Protein AF-0000000077522228 (afdb_homodimer)

Foldseek 3Di:
DDDDDDDDDPVPPVPPCCVPPVQWPDFDDDLWKTKTKGAAQVADPVQWDWDDDPQKIWIKGWDDWDADPVGTDIDIDIDIDGHDPQWDPVAWDWDQDPNRMIMIMTTGHD/DDDDDDDDDPVPPVPPCCVPPVQWPDFDDDLWKTKTKGAQQVADPVQWDWDDDPQKIWIKGWDDWDADPVGTDIDIDIDIDGHDPQWDPVAWDWDQDPNRMIMIMTTGHD

Nearest PDB structures (foldseek):
  2y22-assembly1_A  TM=9.353E-01  e=3.322E-10  Homo sapiens
  3l1f-assembly1_A-2  TM=9.301E-01  e=1.610E-09  Bos taurus
  3l1e-assembly1_A-2  TM=9.275E-01  e=2.628E-09  Bos taurus
  2wj7-assembly3_C  TM=9.213E-01  e=2.775E-09  Homo sapiens
  7pe3-assembly1_A  TM=8.992E-01  e=4.062E-09  Caenorhabditis elegans

InterPro domains:
  IPR001436 Alpha crystallin/Small heat shock protein, animal type [PR00299] (28-48)
  IPR001436 Alpha crystallin/Small heat shock protein, animal type [PR00299] (50-63)
  IPR001436 Alpha crystallin/Small heat shock protein, animal type [PR00299] (65-84)
  IPR001436 Alpha crystallin/Small heat shock protein, animal type [PR00299] (87-108)
  IPR001436 Alpha crystallin/Small heat shock protein, animal type [PTHR45640] (9-109)
  IPR002068 Alpha crystallin/Hsp20 domain [PF00011] (27-109)
  IPR002068 Alpha crystallin/Hsp20 domain [PS01031] (15-110)
  IPR008978 HSP20-like chaperone [G3DSA:2.60.40.790] (18-110)
  IPR008978 HSP20-like chaperone [SSF49764] (14-108)

Secondary structure (DSSP, 8-state):
-EEEPEEE-SSS----THHHHSSEEEEEE-SSEEEEEEE-TT--GGGEEEEEETTEEEEEEEEEEEEETTEEEEEEEEEEEEPPTTB-GGG-EEEE-TTSEEEEEEEBP-/-EEEPEEE-SSS----TTTT-SSEEEEEE-SSEEEEEEE-TT--GGGEEEEEETTEEEEEEEEEEEEETTEEEEEEEEEEEEPPTTB-GGG-EEEE-TTSEEEEEEEBP-

pLDDT: mean 83.9, std 15.44, range [42.09, 97.0]

Sequence (220 aa):
MSSIEVTHDSASTWDWPLQHNDGVVKVHNTKDKFEVGLDVQFFTPKDIEVKVSGQDLLIHCRHESRSDSHGTIAREINRAYKLPEDVDVTSVKSHLGTRGVLTITANKKAMSSIEVTHDSASTWDWPLQHNDGVVKVHNTKDKFEVGLDVQFFTPKDIEVKVSGQDLLIHCRHESRSDSHGTIAREINRAYKLPEDVDVTSVKSHLGTRGVLTITANKKA

Solvent-accessible surface area (backbone atoms only — not comparable to full-atom values): 11788 Å² total; per-residue (Å²): 116,51,76,45,67,66,43,58,69,74,89,50,66,74,64,56,47,47,75,75,58,63,34,51,73,44,82,44,80,56,90,61,36,37,35,38,30,36,62,40,52,85,54,54,67,90,24,47,44,37,36,35,49,86,52,32,38,38,37,41,36,47,48,68,76,39,79,58,101,50,33,36,39,27,45,36,40,40,37,37,34,62,51,60,87,55,47,31,74,89,53,54,42,36,36,38,45,95,81,20,36,36,36,37,37,28,36,39,55,130,117,50,76,45,68,68,43,58,70,73,86,51,66,75,64,56,48,48,76,73,59,66,34,50,74,43,82,44,80,56,90,62,36,37,35,38,29,35,62,39,48,84,55,56,65,90,24,48,45,38,36,36,49,90,52,34,38,40,37,41,36,46,47,70,76,39,77,59,101,50,34,36,39,27,44,36,38,40,38,36,34,63,51,60,88,55,45,31,74,89,52,52,43,38,37,39,46,95,81,20,35,35,36,37,37,27,35,40,55,131

Organism: NCBI:txid2777116

Radius of gyration: 19.63 Å; Cα contacts (8 Å, |Δi|>4): 508; chains: 2; bounding box: 43×66×41 Å

Structure (mmCIF, N/CA/C/O backbone):
data_AF-0000000077522228-model_v1
#
loop_
_entity.id
_entity.type
_entity.pdbx_description
1 polymer 'SHSP domain-containing protein'
#
loop_
_atom_site.group_PDB
_atom_site.id
_atom_site.type_symbol
_atom_site.label_atom_id
_atom_site.label_alt_id
_atom_site.label_comp_id
_atom_site.label_asym_id
_atom_site.label_entity_id
_atom_site.label_seq_id
_atom_site.pdbx_PDB_ins_code
_atom_site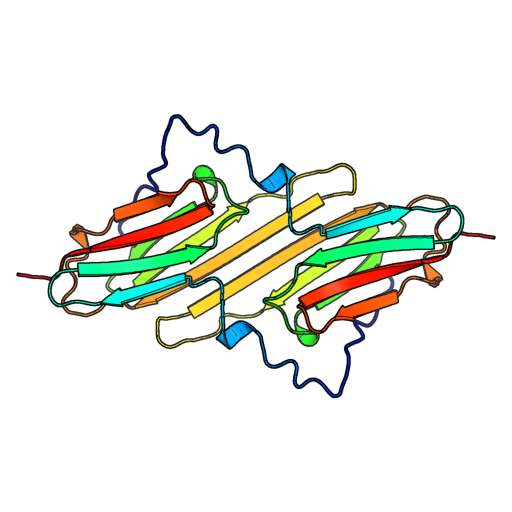.Cartn_x
_atom_site.Cartn_y
_atom_site.Cartn_z
_atom_site.occupancy
_atom_site.B_iso_or_equiv
_atom_site.auth_seq_id
_atom_site.auth_comp_id
_atom_site.auth_asym_id
_atom_site.auth_atom_id
_atom_site.pdbx_PDB_model_num
ATOM 1 N N . MET A 1 1 ? 8.078 -25.703 2.6 1 68.5 1 MET A N 1
ATOM 2 C CA . MET A 1 1 ? 7.895 -24.281 2.334 1 68.5 1 MET A CA 1
ATOM 3 C C . MET A 1 1 ? 9.047 -23.734 1.495 1 68.5 1 MET A C 1
ATOM 5 O O . MET A 1 1 ? 10.211 -23.812 1.894 1 68.5 1 MET A O 1
ATOM 9 N N . SER A 1 2 ? 8.789 -23.703 0.098 1 80.12 2 SER A N 1
ATOM 10 C CA . SER A 1 2 ? 9.906 -23.312 -0.764 1 80.12 2 SER A CA 1
ATOM 11 C C . SER A 1 2 ? 9.891 -21.812 -1.051 1 80.12 2 SER A C 1
ATOM 13 O O . SER A 1 2 ? 8.836 -21.234 -1.331 1 80.12 2 SER A O 1
ATOM 15 N N . SER A 1 3 ? 10.969 -21.094 -0.707 1 81.44 3 SER A 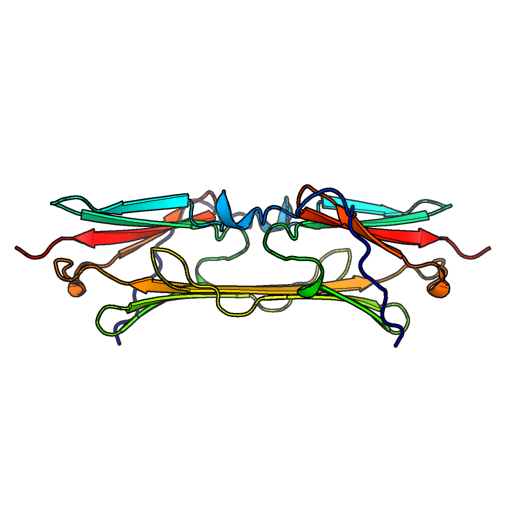N 1
ATOM 16 C CA . SER A 1 3 ? 11.148 -19.688 -1.049 1 81.44 3 SER A CA 1
ATOM 17 C C . SER A 1 3 ? 11.461 -19.516 -2.531 1 81.44 3 SER A C 1
ATOM 19 O O . SER A 1 3 ? 12.227 -20.297 -3.105 1 81.44 3 SER A O 1
ATOM 21 N N . ILE A 1 4 ? 10.703 -18.625 -3.156 1 82.44 4 ILE A N 1
ATOM 22 C CA . ILE A 1 4 ? 10.922 -18.344 -4.57 1 82.44 4 ILE A CA 1
ATOM 23 C C . ILE A 1 4 ? 11.695 -17.047 -4.727 1 82.44 4 ILE A C 1
ATOM 25 O O . ILE A 1 4 ? 11.289 -16 -4.191 1 82.44 4 ILE A O 1
ATOM 29 N N . GLU A 1 5 ? 12.773 -17.141 -5.453 1 78.81 5 GLU A N 1
ATOM 30 C CA . GLU A 1 5 ? 13.562 -15.938 -5.715 1 78.81 5 GLU A CA 1
ATOM 31 C C . GLU A 1 5 ? 12.773 -14.93 -6.551 1 78.81 5 GLU A C 1
ATOM 33 O O . GLU A 1 5 ? 12.078 -15.312 -7.496 1 78.81 5 GLU A O 1
ATOM 38 N N . VAL A 1 6 ? 12.844 -13.633 -6.105 1 79.31 6 VAL A N 1
ATOM 39 C CA . VAL A 1 6 ? 12.242 -12.562 -6.891 1 79.31 6 VAL A CA 1
ATOM 40 C C . VAL A 1 6 ? 13.266 -12.031 -7.895 1 79.31 6 VAL A C 1
ATOM 42 O O . VAL A 1 6 ? 14.227 -11.352 -7.52 1 79.31 6 VAL A O 1
ATOM 45 N N . THR A 1 7 ? 13.047 -12.383 -9.258 1 83.94 7 THR A N 1
ATOM 46 C CA . THR A 1 7 ? 13.938 -11.859 -10.289 1 83.94 7 THR A CA 1
ATOM 47 C C . THR A 1 7 ? 13.5 -10.461 -10.719 1 83.94 7 THR A C 1
ATOM 49 O O . THR A 1 7 ? 12.352 -10.07 -10.508 1 83.94 7 THR A O 1
ATOM 52 N N . HIS A 1 8 ? 14.461 -9.633 -11.109 1 81.81 8 HIS A N 1
ATOM 53 C CA . HIS A 1 8 ? 14.156 -8.281 -11.555 1 81.81 8 HIS A CA 1
ATOM 54 C C . HIS A 1 8 ? 15.094 -7.84 -12.672 1 81.81 8 HIS A C 1
ATOM 56 O O . HIS A 1 8 ? 16.172 -8.43 -12.852 1 81.81 8 HIS A O 1
ATOM 62 N N . ASP A 1 9 ? 14.664 -7.09 -13.641 1 70.19 9 ASP A N 1
ATOM 63 C CA . ASP A 1 9 ? 15.484 -6.602 -14.742 1 70.19 9 ASP A CA 1
ATOM 64 C C . ASP A 1 9 ? 16.641 -5.75 -14.227 1 70.19 9 ASP A C 1
ATOM 66 O O . ASP A 1 9 ? 16.469 -4.949 -13.305 1 70.19 9 ASP A O 1
ATOM 70 N N . SER A 1 10 ? 17.906 -6.293 -14.305 1 60.88 10 SER A N 1
ATOM 71 C CA . SER A 1 10 ? 19.141 -5.648 -13.859 1 60.88 10 SER A CA 1
ATOM 72 C C . SER A 1 10 ? 19.141 -4.16 -14.195 1 60.88 10 SER A C 1
ATOM 74 O O . SER A 1 10 ? 19.734 -3.357 -13.484 1 60.88 10 SER A O 1
ATOM 76 N N . ALA A 1 11 ? 19.234 -3.98 -15.602 1 47.81 11 ALA A N 1
ATOM 77 C CA . ALA A 1 11 ? 19.594 -2.639 -16.047 1 47.81 11 ALA A CA 1
ATOM 78 C C . ALA A 1 11 ? 18.828 -1.573 -15.281 1 47.81 11 ALA A C 1
ATOM 80 O O . ALA A 1 11 ? 19.094 -0.378 -15.414 1 47.81 11 ALA A O 1
ATOM 81 N N . SER A 1 12 ? 17.609 -1.943 -14.883 1 47.09 12 SER A N 1
ATOM 82 C CA . SER A 1 12 ? 16.766 -0.817 -14.508 1 47.09 12 SER A CA 1
ATOM 83 C C . SER A 1 12 ? 17 -0.403 -13.055 1 47.09 12 SER A C 1
ATOM 85 O O . SER A 1 12 ? 16.859 -1.213 -12.141 1 47.09 12 SER A O 1
ATOM 87 N N . THR A 1 13 ? 18.031 0.183 -12.922 1 45.69 13 THR A N 1
ATOM 88 C CA . THR A 1 13 ? 18.094 0.963 -11.688 1 45.69 13 THR A CA 1
ATOM 89 C C . THR A 1 13 ? 16.703 1.172 -11.109 1 45.69 13 THR A C 1
ATOM 91 O O . THR A 1 13 ? 15.867 1.845 -11.719 1 45.69 13 THR A O 1
ATOM 94 N N . TRP A 1 14 ? 16.188 0.023 -10.625 1 47.53 14 TRP A N 1
ATOM 95 C CA . TRP A 1 14 ? 14.867 0.165 -10.008 1 47.53 14 TRP A CA 1
ATOM 96 C C . TRP A 1 14 ? 14.711 1.542 -9.375 1 47.53 14 TRP A C 1
ATOM 98 O O . TRP A 1 14 ? 15.297 1.818 -8.328 1 47.53 14 TRP A O 1
ATOM 108 N N . ASP A 1 15 ? 14.992 2.531 -10.242 1 44.31 15 ASP A N 1
ATOM 109 C CA . ASP A 1 15 ? 14.672 3.873 -9.766 1 44.31 15 ASP A CA 1
ATOM 110 C C . ASP A 1 15 ? 13.391 3.869 -8.938 1 44.31 15 ASP A C 1
ATOM 112 O O . ASP A 1 15 ? 12.352 3.395 -9.398 1 44.31 15 ASP A O 1
ATOM 116 N N . TRP A 1 16 ? 13.531 3.549 -7.734 1 45 16 TRP A N 1
ATOM 117 C CA . TRP A 1 16 ? 12.5 3.576 -6.703 1 45 16 TRP A CA 1
ATOM 118 C C . TRP A 1 16 ? 11.352 4.492 -7.105 1 45 16 TRP A C 1
ATOM 120 O O . TRP A 1 16 ? 11.547 5.695 -7.297 1 45 16 TRP A O 1
ATOM 130 N N . PRO A 1 17 ? 10.531 3.975 -7.918 1 43.12 17 PRO A N 1
ATOM 131 C CA . PRO A 1 17 ? 9.328 4.801 -8.055 1 43.12 17 PRO A CA 1
ATOM 132 C C . PRO A 1 17 ? 8.992 5.574 -6.777 1 43.12 17 PRO A C 1
ATOM 134 O O . PRO A 1 17 ? 7.965 6.25 -6.715 1 43.12 17 PRO A O 1
ATOM 137 N N . LEU A 1 18 ? 9.609 5.117 -5.719 1 44.22 18 LEU A N 1
ATOM 138 C CA . LEU A 1 18 ? 9.289 5.906 -4.531 1 44.22 18 LEU A CA 1
ATOM 139 C C . LEU A 1 18 ? 9.336 7.398 -4.844 1 44.22 18 LEU A C 1
ATOM 141 O O . LEU A 1 18 ? 8.695 8.195 -4.152 1 44.22 18 LEU A O 1
ATOM 145 N N . GLN A 1 19 ? 10.422 7.723 -5.613 1 42.19 19 GLN A N 1
ATOM 146 C CA . GLN A 1 19 ? 10.547 9.164 -5.805 1 42.19 19 GLN A CA 1
ATOM 147 C C . GLN A 1 19 ? 9.266 9.758 -6.379 1 42.19 19 GLN A C 1
ATOM 149 O O . GLN A 1 19 ? 8.906 10.898 -6.074 1 42.19 19 GLN A O 1
ATOM 154 N N . HIS A 1 20 ? 8.688 9.109 -7.344 1 46.28 20 HIS A N 1
ATOM 155 C CA . HIS A 1 20 ? 7.668 9.906 -8.008 1 46.28 20 HIS A CA 1
ATOM 156 C C . HIS A 1 20 ? 6.375 9.938 -7.203 1 46.28 20 HIS A C 1
ATOM 158 O O . HIS A 1 20 ? 5.734 10.984 -7.086 1 46.28 20 HIS A O 1
ATOM 164 N N . ASN A 1 21 ? 5.656 8.617 -6.82 1 47.88 21 ASN A N 1
ATOM 165 C CA . ASN A 1 21 ? 4.336 8.711 -6.207 1 47.88 21 ASN A CA 1
ATOM 166 C C . ASN A 1 21 ? 4.293 8.008 -4.855 1 47.88 21 ASN A C 1
ATOM 168 O O . ASN A 1 21 ? 3.811 6.875 -4.758 1 47.88 21 ASN A O 1
ATOM 172 N N . ASP A 1 22 ? 5.355 8.133 -4.07 1 50 22 ASP A N 1
ATOM 173 C CA . ASP A 1 22 ? 5.23 7.477 -2.773 1 50 22 ASP A CA 1
ATOM 174 C C . ASP A 1 22 ? 3.82 7.629 -2.213 1 50 22 ASP A C 1
ATOM 176 O O . ASP A 1 22 ? 3.637 7.73 -0.999 1 50 22 ASP A O 1
ATOM 180 N N . GLY A 1 23 ? 3.006 7.738 -3.107 1 58.38 23 GLY A N 1
ATOM 181 C CA . GLY A 1 23 ? 1.611 7.84 -2.709 1 58.38 23 GLY A CA 1
ATOM 182 C C . GLY A 1 23 ? 1.272 9.164 -2.055 1 58.38 23 GLY A C 1
ATOM 183 O O . GLY A 1 23 ? 0.216 9.305 -1.435 1 58.38 23 GLY A O 1
ATOM 184 N N . VAL A 1 24 ? 2.516 9.867 -1.689 1 55.69 24 VAL A N 1
ATOM 185 C CA . VAL A 1 24 ? 2.186 11.219 -1.248 1 55.69 24 VAL A CA 1
ATOM 186 C C . VAL A 1 24 ? 1.794 12.07 -2.449 1 55.69 24 VAL A C 1
ATOM 188 O O . VAL A 1 24 ? 2.562 12.195 -3.406 1 55.69 24 VAL A O 1
ATOM 191 N N . VAL A 1 25 ? 0.564 12.398 -2.609 1 61.53 25 VAL A N 1
ATOM 192 C CA . VAL A 1 25 ? 0.057 13.156 -3.748 1 61.53 25 VAL A CA 1
ATOM 193 C C . VAL A 1 25 ? 0.531 14.609 -3.654 1 61.53 25 VAL A C 1
ATOM 195 O O . VAL A 1 25 ? 0.893 15.219 -4.664 1 61.53 25 VAL A O 1
ATOM 198 N N . LYS A 1 26 ? 0.448 15.352 -2.488 1 72.31 26 LYS A N 1
ATOM 199 C CA . LYS A 1 26 ? 0.648 16.797 -2.518 1 72.31 26 LYS A CA 1
ATOM 200 C C . LYS A 1 26 ? 0.869 17.344 -1.112 1 72.31 26 LYS A C 1
ATOM 202 O O . LYS A 1 26 ? 0.116 17.031 -0.19 1 72.31 26 LYS A O 1
ATOM 207 N N . VAL A 1 27 ? 2.105 17.953 -0.869 1 80.69 27 VAL A N 1
ATOM 208 C CA . VAL A 1 27 ? 2.262 18.75 0.347 1 80.69 27 VAL A CA 1
ATOM 209 C C . VAL A 1 27 ? 2.191 20.234 0.009 1 80.69 27 VAL A C 1
ATOM 211 O O . VAL A 1 27 ? 2.959 20.719 -0.823 1 80.69 27 VAL A O 1
ATOM 214 N N . HIS A 1 28 ? 1.187 20.875 0.442 1 86.44 28 HIS A N 1
ATOM 215 C CA . HIS A 1 28 ? 1.025 22.312 0.288 1 86.44 28 HIS A CA 1
ATOM 216 C C . HIS A 1 28 ? 1.181 23.031 1.625 1 86.44 28 HIS A C 1
ATOM 218 O O . HIS A 1 28 ? 0.432 22.766 2.568 1 86.44 28 HIS A O 1
ATOM 224 N N . ASN A 1 29 ? 2.24 23.906 1.689 1 89.38 29 ASN A N 1
ATOM 225 C CA . ASN A 1 29 ? 2.514 24.703 2.883 1 89.38 29 ASN A CA 1
ATOM 226 C C . ASN A 1 29 ? 2.596 26.188 2.561 1 89.38 29 ASN A C 1
ATOM 228 O O . ASN A 1 29 ? 3.613 26.672 2.051 1 89.38 29 ASN A O 1
ATOM 232 N N . THR A 1 30 ? 1.482 26.891 2.762 1 89.62 30 THR A N 1
ATOM 233 C CA . THR A 1 30 ? 1.409 28.328 2.506 1 89.62 30 THR A CA 1
ATOM 234 C C . THR A 1 30 ? 1.346 29.109 3.816 1 89.62 30 THR A C 1
ATOM 236 O O . THR A 1 30 ? 1.398 28.516 4.898 1 89.62 30 THR A O 1
ATOM 239 N N . LYS A 1 31 ? 1.287 30.438 3.686 1 90.12 31 LYS A N 1
ATOM 240 C CA . LYS A 1 31 ? 1.206 31.281 4.879 1 90.12 31 LYS A CA 1
ATOM 241 C C . LYS A 1 31 ? -0.103 31.047 5.625 1 90.12 31 LYS A C 1
ATOM 243 O O . LYS A 1 31 ? -0.185 31.281 6.832 1 90.12 31 LYS A O 1
ATOM 248 N N . ASP A 1 32 ? -1.048 30.453 4.926 1 91.06 32 ASP A N 1
ATOM 249 C CA . ASP A 1 32 ? -2.375 30.359 5.523 1 91.06 32 ASP A CA 1
ATOM 250 C C . ASP A 1 32 ? -2.695 28.922 5.918 1 91.06 32 ASP A C 1
ATOM 252 O O . ASP A 1 32 ? -3.441 28.688 6.867 1 91.06 32 ASP A O 1
ATOM 256 N N . LYS A 1 33 ? -2.176 27.953 5.148 1 92.56 33 LYS A N 1
ATOM 257 C CA . LYS A 1 33 ? -2.662 26.594 5.371 1 92.56 33 LYS A CA 1
ATOM 258 C C . LYS A 1 33 ? -1.577 25.578 5.07 1 92.56 33 LYS A C 1
ATOM 260 O O . LYS A 1 33 ? -0.645 25.844 4.312 1 92.56 33 LYS A O 1
ATOM 265 N N . PHE A 1 34 ? -1.67 24.5 5.773 1 92.38 34 PHE A N 1
ATOM 266 C CA . PHE A 1 34 ? -0.901 23.281 5.523 1 92.38 34 PHE A CA 1
ATOM 267 C C . PHE A 1 34 ? -1.807 22.172 5.035 1 92.38 34 PHE A C 1
ATOM 269 O O . PHE A 1 34 ? -2.885 21.938 5.59 1 92.38 34 PHE A O 1
ATOM 276 N N . GLU A 1 35 ? -1.384 21.469 3.926 1 92.62 35 GLU A N 1
ATOM 277 C CA . GLU A 1 35 ? -2.197 20.391 3.371 1 92.62 35 GLU A CA 1
ATOM 278 C C . GLU A 1 35 ? -1.326 19.25 2.832 1 92.62 35 GLU A C 1
ATOM 280 O O . GLU A 1 35 ? -0.33 19.5 2.15 1 92.62 35 GLU A O 1
ATOM 285 N N . VAL A 1 36 ? -1.729 18.094 3.217 1 90.69 36 VAL A N 1
ATOM 286 C CA . VAL A 1 36 ? -1.056 16.938 2.65 1 90.69 36 VAL A CA 1
ATOM 287 C C . VAL A 1 36 ? -2.092 15.93 2.162 1 90.69 36 VAL A C 1
ATOM 289 O O . VAL A 1 36 ? -3.188 15.836 2.721 1 90.69 36 VAL A O 1
ATOM 292 N N . GLY A 1 37 ? -1.729 15.258 1.055 1 90.12 37 GLY A N 1
ATOM 293 C CA . GLY A 1 37 ? -2.535 14.18 0.508 1 90.12 37 GLY A CA 1
ATOM 294 C C . GLY A 1 37 ? -1.812 12.844 0.487 1 90.12 37 GLY A C 1
ATOM 295 O O . GLY A 1 37 ? -0.63 12.781 0.141 1 90.12 37 GLY A O 1
ATOM 296 N N . LEU A 1 38 ? -2.531 11.789 0.923 1 89.69 38 LEU A N 1
ATOM 297 C CA . LEU A 1 38 ? -1.993 10.43 0.929 1 89.69 38 LEU A CA 1
ATOM 298 C C . LEU A 1 38 ? -2.91 9.477 0.17 1 89.69 38 LEU A C 1
ATOM 300 O O . LEU A 1 38 ? -4.113 9.43 0.433 1 89.69 38 LEU A O 1
ATOM 304 N N . ASP A 1 39 ? -2.326 8.805 -0.776 1 86.69 39 ASP A N 1
ATOM 305 C CA . ASP A 1 39 ? -3.094 7.793 -1.499 1 86.69 39 ASP A CA 1
ATOM 306 C C . ASP A 1 39 ? -3.375 6.578 -0.616 1 86.69 39 ASP A C 1
ATOM 308 O O . ASP A 1 39 ? -2.451 5.871 -0.209 1 86.69 39 ASP A O 1
ATOM 312 N N . VAL A 1 40 ? -4.68 6.387 -0.353 1 90.25 40 VAL A N 1
ATOM 313 C CA . VAL A 1 40 ? -5.094 5.281 0.502 1 90.25 40 VAL A CA 1
ATOM 314 C C . VAL A 1 40 ? -6.309 4.582 -0.107 1 90.25 40 VAL A C 1
ATOM 316 O O . VAL A 1 40 ? -7.27 4.266 0.598 1 90.25 40 VAL A O 1
ATOM 319 N N . GLN A 1 41 ? -6.176 4.277 -1.332 1 85.75 41 GLN A N 1
ATOM 320 C CA . GLN A 1 41 ? -7.324 3.807 -2.102 1 85.75 41 GLN A CA 1
ATOM 321 C C . GLN A 1 41 ? -7.719 2.391 -1.688 1 85.75 41 GLN A C 1
ATOM 323 O O . GLN A 1 41 ? -8.82 1.933 -1.997 1 85.75 41 GLN A O 1
ATOM 328 N N . PHE A 1 42 ? -6.934 1.731 -0.902 1 87.31 42 PHE A N 1
ATOM 329 C CA . PHE A 1 42 ? -7.262 0.358 -0.537 1 87.31 42 PHE A CA 1
ATOM 330 C C . PHE A 1 42 ? -7.879 0.3 0.855 1 87.31 42 PHE A C 1
ATOM 332 O O . PHE A 1 42 ? -8.148 -0.785 1.375 1 87.31 42 PHE A O 1
ATOM 339 N N . PHE A 1 43 ? -8.141 1.464 1.458 1 90.38 43 PHE A N 1
ATOM 340 C CA . PHE A 1 43 ? -8.609 1.515 2.836 1 90.38 43 PHE A CA 1
ATOM 341 C C . PHE A 1 43 ? -9.953 2.236 2.924 1 90.38 43 PHE A C 1
ATOM 343 O O . PHE A 1 43 ? -10.18 3.217 2.213 1 90.38 43 PHE A O 1
ATOM 350 N N . THR A 1 44 ? -10.812 1.708 3.805 1 87.38 44 THR A N 1
ATOM 351 C CA . THR A 1 44 ? -12.039 2.414 4.164 1 87.38 44 THR A CA 1
ATOM 352 C C . THR A 1 44 ? -11.797 3.373 5.324 1 87.38 44 THR A C 1
ATOM 354 O O . THR A 1 44 ? -10.758 3.297 5.988 1 87.38 44 THR A O 1
ATOM 357 N N . PRO A 1 45 ? -12.695 4.23 5.551 1 87 45 PRO A N 1
ATOM 358 C CA . PRO A 1 45 ? -12.516 5.16 6.668 1 87 45 PRO A CA 1
ATOM 359 C C . PRO A 1 45 ? -12.273 4.449 7.996 1 87 45 PRO A C 1
ATOM 361 O O . PRO A 1 45 ? -11.492 4.93 8.82 1 87 45 PRO A O 1
ATOM 364 N N . LYS A 1 46 ? -12.812 3.324 8.203 1 89.69 46 LYS A N 1
ATOM 365 C CA . LYS A 1 46 ? -12.648 2.598 9.461 1 89.69 46 LYS A CA 1
ATOM 366 C C . LYS A 1 46 ? -11.242 2.014 9.578 1 89.69 46 LYS A C 1
ATOM 368 O O . LYS A 1 46 ? -10.82 1.621 10.664 1 89.69 46 LYS A O 1
ATOM 373 N N . ASP A 1 47 ? -10.539 1.941 8.453 1 94.25 47 ASP A N 1
ATOM 374 C CA . ASP A 1 47 ? -9.203 1.355 8.422 1 94.25 47 ASP A CA 1
ATOM 375 C C . ASP A 1 47 ? -8.133 2.414 8.672 1 94.25 47 ASP A C 1
ATOM 377 O O . ASP A 1 47 ? -6.938 2.109 8.672 1 94.25 47 ASP A O 1
ATOM 381 N N . ILE A 1 48 ? -8.578 3.625 8.898 1 93.81 48 ILE A N 1
ATOM 382 C CA . ILE A 1 48 ? -7.617 4.727 8.922 1 93.81 48 ILE A CA 1
ATOM 383 C C . ILE A 1 48 ? -7.668 5.422 10.281 1 93.81 48 ILE A C 1
ATOM 385 O O . ILE A 1 48 ? -8.742 5.785 10.766 1 93.81 48 ILE A O 1
ATOM 389 N N . GLU A 1 49 ? -6.523 5.559 10.859 1 96.62 49 GLU A N 1
ATOM 390 C CA . GLU A 1 49 ? -6.352 6.32 12.094 1 96.62 49 GLU A CA 1
ATOM 391 C C . GLU A 1 49 ? -5.406 7.5 11.891 1 96.62 49 GLU A C 1
ATOM 393 O O . GLU A 1 49 ? -4.324 7.344 11.312 1 96.62 49 GLU A O 1
ATOM 398 N N . VAL A 1 50 ? -5.832 8.648 12.344 1 95.5 50 VAL A N 1
ATOM 399 C CA . VAL A 1 50 ? -5.012 9.852 12.266 1 95.5 50 VAL A CA 1
ATOM 400 C C . VAL A 1 50 ? -4.805 10.422 13.672 1 95.5 50 VAL A C 1
ATOM 402 O O . VAL A 1 50 ? -5.766 10.609 14.422 1 95.5 50 VAL A O 1
ATOM 405 N N . LYS A 1 51 ? -3.547 10.68 14.023 1 96.12 51 LYS A N 1
ATOM 406 C CA . LYS A 1 51 ? -3.203 11.227 15.328 1 96.12 51 LYS A CA 1
ATOM 407 C C . LYS A 1 51 ? -2.17 12.344 15.203 1 96.12 51 LYS A C 1
ATOM 409 O O . LYS A 1 51 ? -1.344 12.328 14.289 1 96.12 51 LYS A O 1
ATOM 414 N N . VAL A 1 52 ? -2.314 13.234 16.109 1 93.75 52 VAL A N 1
ATOM 415 C CA . VAL A 1 52 ? -1.29 14.266 16.25 1 93.75 52 VAL A CA 1
ATOM 416 C C . VAL A 1 52 ? -0.61 14.133 17.609 1 93.75 52 VAL A C 1
ATOM 418 O O . VAL A 1 52 ? -1.282 14.07 18.641 1 93.75 52 VAL A O 1
ATOM 421 N N . SER A 1 53 ? 0.631 13.969 17.562 1 93.75 53 SER A N 1
ATOM 422 C CA . SER A 1 53 ? 1.458 13.945 18.766 1 93.75 53 SER A CA 1
ATOM 423 C C . SER A 1 53 ? 2.555 15 18.703 1 93.75 53 SER A C 1
ATOM 425 O O . SER A 1 53 ? 3.562 14.82 18.016 1 93.75 53 SER A O 1
ATOM 427 N N . GLY A 1 54 ? 2.311 16.062 19.484 1 90.75 54 GLY A N 1
ATOM 428 C CA . GLY A 1 54 ? 3.203 17.188 19.297 1 90.75 54 GLY A CA 1
ATOM 429 C C . GLY A 1 54 ? 3.168 17.766 17.891 1 90.75 54 GLY A C 1
ATOM 430 O O . GLY A 1 54 ? 2.117 18.203 17.422 1 90.75 54 GLY A O 1
ATOM 431 N N . GLN A 1 55 ? 4.344 17.656 17.219 1 90.75 55 GLN A N 1
ATOM 432 C CA . GLN A 1 55 ? 4.422 18.172 15.859 1 90.75 55 GLN A CA 1
ATOM 433 C C . GLN A 1 55 ? 4.414 17.047 14.836 1 90.75 55 GLN A C 1
ATOM 435 O O . GLN A 1 55 ? 4.676 17.266 13.656 1 90.75 55 GLN A O 1
ATOM 440 N N . ASP A 1 56 ? 4.027 15.844 15.336 1 93.94 56 ASP A N 1
ATOM 441 C CA . ASP A 1 56 ? 3.979 14.711 14.422 1 93.94 56 ASP A CA 1
ATOM 442 C C . ASP A 1 56 ? 2.539 14.367 14.047 1 93.94 56 ASP A C 1
ATOM 444 O O . ASP A 1 56 ? 1.683 14.211 14.922 1 93.94 56 ASP A O 1
ATOM 448 N N . LEU A 1 57 ? 2.346 14.398 12.789 1 93.75 57 LEU A N 1
ATOM 449 C CA . LEU A 1 57 ? 1.108 13.859 12.234 1 93.75 57 LEU A CA 1
ATOM 450 C C . LEU A 1 57 ? 1.272 12.383 11.883 1 93.75 57 LEU A C 1
ATOM 452 O O . LEU A 1 57 ? 2.057 12.031 11 1 93.75 57 LEU A O 1
ATOM 456 N N . LEU A 1 58 ? 0.552 11.531 12.602 1 95.94 58 LEU A N 1
ATOM 457 C CA . LEU A 1 58 ? 0.691 10.086 12.43 1 95.94 58 LEU A CA 1
ATOM 458 C C . LEU A 1 58 ? -0.546 9.5 11.766 1 95.94 58 LEU A C 1
ATOM 460 O O . LEU A 1 58 ? -1.665 9.688 12.242 1 95.94 58 LEU A O 1
ATOM 464 N N . ILE A 1 59 ? -0.33 8.875 10.656 1 95 59 ILE A N 1
ATOM 465 C CA . ILE A 1 59 ? -1.405 8.219 9.922 1 95 59 ILE A CA 1
ATOM 466 C C . ILE A 1 59 ? -1.143 6.715 9.859 1 95 59 ILE A C 1
ATOM 468 O O . ILE A 1 59 ? -0.06 6.281 9.453 1 95 59 ILE A O 1
ATOM 472 N N . HIS A 1 60 ? -2.102 5.988 10.312 1 97 60 HIS A N 1
ATOM 473 C CA . HIS A 1 60 ? -2.027 4.531 10.281 1 97 60 HIS A CA 1
ATOM 474 C C . HIS A 1 60 ? -3.217 3.938 9.531 1 97 60 HIS A C 1
ATOM 476 O O . HIS A 1 60 ? -4.367 4.113 9.945 1 97 60 HIS A O 1
ATOM 482 N N . CYS A 1 61 ? -2.908 3.262 8.391 1 96.31 61 CYS A N 1
ATOM 483 C CA . CYS A 1 61 ? -3.926 2.561 7.617 1 96.31 61 CYS A CA 1
ATOM 484 C C . CYS A 1 61 ? -3.693 1.056 7.648 1 96.31 61 CYS A C 1
ATOM 486 O O . CYS A 1 61 ? -2.605 0.583 7.309 1 96.31 61 CYS A O 1
ATOM 488 N N . ARG A 1 62 ? -4.777 0.332 8.031 1 96.56 62 ARG A N 1
ATOM 489 C CA . ARG A 1 62 ? -4.648 -1.121 8.078 1 96.56 62 ARG A CA 1
ATOM 490 C C . ARG A 1 62 ? -6.008 -1.795 7.926 1 96.56 62 ARG A C 1
ATOM 492 O O . ARG A 1 62 ? -6.969 -1.424 8.602 1 96.56 62 ARG A O 1
ATOM 499 N N . HIS A 1 63 ? -6.051 -2.676 7.02 1 92.44 63 HIS A N 1
ATOM 500 C CA . HIS A 1 63 ? -7.23 -3.531 6.996 1 92.44 63 HIS A CA 1
ATOM 501 C C . HIS A 1 63 ? -6.855 -4.996 7.207 1 92.44 63 HIS A C 1
ATOM 503 O O . HIS A 1 63 ? -5.75 -5.41 6.855 1 92.44 63 HIS A O 1
ATOM 509 N N . GLU A 1 64 ? -7.676 -5.66 7.852 1 88.12 64 GLU A N 1
ATOM 510 C CA . GLU A 1 64 ? -7.465 -7.086 8.078 1 88.12 64 GLU A CA 1
ATOM 511 C C . GLU A 1 64 ? -7.414 -7.852 6.758 1 88.12 64 GLU A C 1
ATOM 513 O O . GLU A 1 64 ? -7.715 -7.297 5.699 1 88.12 64 GLU A O 1
ATOM 518 N N . SER A 1 65 ? -7.059 -9.094 6.961 1 90.06 65 SER A N 1
ATOM 519 C CA . SER A 1 65 ? -7.023 -9.961 5.785 1 90.06 65 SER A CA 1
ATOM 520 C C . SER A 1 65 ? -8.406 -10.109 5.164 1 90.06 65 SER A C 1
ATOM 522 O O . SER A 1 65 ? -9.367 -10.453 5.852 1 90.06 65 SER A O 1
ATOM 524 N N . ARG A 1 66 ? -8.539 -9.656 3.928 1 86.94 66 ARG A N 1
ATOM 525 C CA . ARG A 1 66 ? -9.781 -9.805 3.17 1 86.94 66 ARG A CA 1
ATOM 526 C C . ARG A 1 66 ? -9.664 -10.938 2.152 1 86.94 66 ARG A C 1
ATOM 528 O O . ARG A 1 66 ? -8.594 -11.148 1.572 1 86.94 66 ARG A O 1
ATOM 535 N N . SER A 1 67 ? -10.75 -11.586 2.039 1 86.44 67 SER A N 1
ATOM 536 C CA . SER A 1 67 ? -10.758 -12.703 1.095 1 86.44 67 SER A CA 1
ATOM 537 C C . SER A 1 67 ? -11.375 -12.289 -0.237 1 86.44 67 SER A C 1
ATOM 539 O O . SER A 1 67 ? -12.305 -11.484 -0.272 1 86.44 67 SER A O 1
ATOM 541 N N . ASP A 1 68 ? -10.695 -12.789 -1.337 1 78.62 68 ASP A N 1
ATOM 542 C CA . ASP A 1 68 ? -11.289 -12.656 -2.666 1 78.62 68 ASP A CA 1
ATOM 543 C C . ASP A 1 68 ? -11.281 -13.992 -3.406 1 78.62 68 ASP A C 1
ATOM 545 O O . ASP A 1 68 ? -11.086 -15.047 -2.797 1 78.62 68 ASP A O 1
ATOM 549 N N . SER A 1 69 ? -11.648 -14.023 -4.656 1 79.94 69 SER A N 1
ATOM 550 C CA . SER A 1 69 ? -11.773 -15.25 -5.422 1 79.94 69 SER A CA 1
ATOM 551 C C . SER A 1 69 ? -10.43 -15.953 -5.574 1 79.94 69 SER A C 1
ATOM 553 O O . SER A 1 69 ? -10.367 -17.109 -5.977 1 79.94 69 SER A O 1
ATOM 555 N N . HIS A 1 70 ? -9.391 -15.328 -5.105 1 82.38 70 HIS A N 1
ATOM 556 C CA . HIS A 1 70 ? -8.062 -15.875 -5.379 1 82.38 70 HIS A CA 1
ATOM 557 C C . HIS A 1 70 ? -7.285 -16.109 -4.086 1 82.38 70 HIS A C 1
ATOM 559 O O . HIS A 1 70 ? -6.238 -16.75 -4.094 1 82.38 70 HIS A O 1
ATOM 565 N N . GLY A 1 71 ? -7.812 -15.625 -2.973 1 89.12 71 GLY A N 1
ATOM 566 C CA . GLY A 1 71 ? -7.102 -15.766 -1.712 1 89.12 71 GLY A CA 1
ATOM 567 C C . GLY A 1 71 ? -7.344 -14.602 -0.763 1 89.12 71 GLY A C 1
ATOM 568 O O . GLY A 1 71 ? -8.484 -14.172 -0.587 1 89.12 71 GLY A O 1
ATOM 569 N N . THR A 1 72 ? -6.293 -14.242 -0.115 1 92.19 72 THR A N 1
ATOM 570 C CA . THR A 1 72 ? -6.445 -13.188 0.885 1 92.19 72 THR A CA 1
ATOM 571 C C . THR A 1 72 ? -5.438 -12.07 0.649 1 92.19 72 THR A C 1
ATOM 573 O O . THR A 1 72 ? -4.395 -12.281 0.022 1 92.19 72 THR A O 1
ATOM 576 N N . ILE A 1 73 ? -5.832 -10.906 1.119 1 91.5 73 ILE A N 1
ATOM 577 C CA . ILE A 1 73 ? -4.93 -9.766 1.015 1 91.5 73 ILE A CA 1
ATOM 578 C C . ILE A 1 73 ? -5.059 -8.891 2.258 1 91.5 73 ILE A C 1
ATOM 580 O O . ILE A 1 73 ? -6.164 -8.688 2.77 1 91.5 73 ILE A O 1
ATOM 584 N N . ALA A 1 74 ? -3.938 -8.414 2.809 1 94.31 74 ALA A N 1
ATOM 585 C CA . ALA A 1 74 ? -3.861 -7.43 3.887 1 94.31 74 ALA A CA 1
ATOM 586 C C . ALA A 1 74 ? -2.832 -6.348 3.568 1 94.31 74 ALA A C 1
ATOM 588 O O . ALA A 1 74 ? -1.765 -6.637 3.021 1 94.31 74 ALA A O 1
ATOM 589 N N . ARG A 1 75 ? -3.162 -5.105 3.906 1 94.56 75 ARG A N 1
ATOM 590 C CA . ARG A 1 75 ? -2.285 -3.967 3.652 1 94.56 75 ARG A CA 1
ATOM 591 C C . ARG A 1 75 ? -2.15 -3.09 4.891 1 94.56 75 ARG A C 1
ATOM 593 O O . ARG A 1 75 ? -3.072 -3.01 5.707 1 94.56 75 ARG A O 1
ATOM 600 N N . GLU A 1 76 ? -1.028 -2.48 4.926 1 96.44 76 GLU A N 1
ATOM 601 C CA . GLU A 1 76 ? -0.767 -1.528 6 1 96.44 76 GLU A CA 1
ATOM 602 C C . GLU A 1 76 ? 0.122 -0.384 5.523 1 96.44 76 GLU A C 1
ATOM 604 O O . GLU A 1 76 ? 1.065 -0.602 4.762 1 96.44 76 GLU A O 1
ATOM 609 N N . ILE A 1 77 ? -0.222 0.779 5.941 1 94.56 77 ILE A N 1
ATOM 610 C CA . ILE A 1 77 ? 0.608 1.955 5.703 1 94.56 77 ILE A CA 1
ATOM 611 C C . ILE A 1 77 ? 0.82 2.709 7.016 1 94.56 77 ILE A C 1
ATOM 613 O O . ILE A 1 77 ? -0.133 2.945 7.762 1 94.56 77 ILE A O 1
ATOM 617 N N . ASN A 1 78 ? 2.02 2.994 7.309 1 96.12 78 ASN A N 1
ATOM 618 C CA . ASN A 1 78 ? 2.391 3.92 8.375 1 96.12 78 ASN A CA 1
ATOM 619 C C . ASN A 1 78 ? 3.084 5.164 7.824 1 96.12 78 ASN A C 1
ATOM 621 O O . ASN A 1 78 ? 4.148 5.066 7.211 1 96.12 78 ASN A O 1
ATOM 625 N N . ARG A 1 79 ? 2.396 6.285 8.039 1 93.62 79 ARG A N 1
ATOM 626 C CA . ARG A 1 79 ? 2.938 7.551 7.551 1 93.62 79 ARG A CA 1
ATOM 627 C C . ARG A 1 79 ? 3.031 8.578 8.672 1 93.62 79 ARG A C 1
ATOM 629 O O . ARG A 1 79 ? 2.111 8.703 9.484 1 93.62 79 ARG A O 1
ATOM 636 N N . ALA A 1 80 ? 4.156 9.219 8.75 1 93.88 80 ALA A N 1
ATOM 637 C CA . ALA A 1 80 ? 4.328 10.336 9.68 1 93.88 80 ALA A CA 1
ATOM 638 C C . ALA A 1 80 ? 4.773 11.594 8.945 1 93.88 80 ALA A C 1
ATOM 640 O O . ALA A 1 80 ? 5.633 11.531 8.062 1 93.88 80 ALA A O 1
ATOM 641 N N . TYR A 1 81 ? 4.102 12.656 9.227 1 91.38 81 TYR A N 1
ATOM 642 C CA . TYR A 1 81 ? 4.535 13.969 8.75 1 91.38 81 TYR A CA 1
ATOM 643 C C . TYR A 1 81 ? 4.992 14.844 9.906 1 91.38 81 TYR A C 1
ATOM 645 O O . TYR A 1 81 ? 4.426 14.789 11 1 91.38 81 TYR A O 1
ATOM 653 N N . LYS A 1 82 ? 5.957 15.648 9.586 1 92.19 82 LYS A N 1
ATOM 654 C CA . LYS A 1 82 ? 6.332 16.703 10.531 1 92.19 82 LYS A CA 1
ATOM 655 C C . LYS A 1 82 ? 5.59 18 10.242 1 92.19 82 LYS A C 1
ATOM 657 O O . LYS A 1 82 ? 5.793 18.609 9.188 1 92.19 82 LYS A O 1
ATOM 662 N N . LEU A 1 83 ? 4.855 18.344 11.234 1 92.44 83 LEU A N 1
ATOM 663 C CA . LEU A 1 83 ? 4.129 19.609 11.07 1 92.44 83 LEU A CA 1
ATOM 664 C C . LEU A 1 83 ? 5.047 20.797 11.297 1 92.44 83 LEU A C 1
ATOM 666 O O . LEU A 1 83 ? 5.84 20.812 12.242 1 92.44 83 LEU A O 1
ATOM 670 N N . PRO A 1 84 ? 4.844 21.766 10.391 1 92.19 84 PRO A N 1
ATOM 671 C CA . PRO A 1 84 ? 5.609 22.984 10.641 1 92.19 84 PRO A CA 1
ATOM 672 C C . PRO A 1 84 ? 5.281 23.625 11.984 1 92.19 84 PRO A C 1
ATOM 674 O O . PRO A 1 84 ? 4.172 23.453 12.492 1 92.19 84 PRO A O 1
ATOM 677 N N . GLU A 1 85 ? 6.293 24.391 12.414 1 92.69 85 GLU A N 1
ATOM 678 C CA . GLU A 1 85 ? 6.145 25 13.734 1 92.69 85 GLU A CA 1
ATOM 679 C C . GLU A 1 85 ? 5.012 26.016 13.75 1 92.69 85 GLU A C 1
ATOM 681 O O . GLU A 1 85 ? 4.406 26.266 14.789 1 92.69 85 GLU A O 1
ATOM 686 N N . ASP A 1 86 ? 4.66 26.547 12.664 1 95.25 86 ASP A N 1
ATOM 687 C CA . ASP A 1 86 ? 3.672 27.625 12.617 1 95.25 86 ASP A CA 1
ATOM 688 C C . ASP A 1 86 ? 2.27 27.078 12.375 1 95.25 86 ASP A C 1
ATOM 690 O O . ASP A 1 86 ? 1.324 27.844 12.172 1 95.25 86 ASP A O 1
ATOM 694 N N . VAL A 1 87 ? 2.152 25.781 12.406 1 94.44 87 VAL A N 1
ATOM 695 C CA . VAL A 1 87 ? 0.843 25.172 12.234 1 94.44 87 VAL A CA 1
ATOM 696 C C . VAL A 1 87 ? 0.112 25.125 13.578 1 94.44 87 VAL A C 1
ATOM 698 O O . VAL A 1 87 ? 0.714 24.812 14.609 1 94.44 87 VAL A O 1
ATOM 701 N N . ASP A 1 88 ? -1.159 25.469 13.609 1 94.19 88 ASP A N 1
ATOM 702 C CA . ASP A 1 88 ? -2.041 25.234 14.75 1 94.19 88 ASP A CA 1
ATOM 703 C C . ASP A 1 88 ? -2.539 23.781 14.781 1 94.19 88 ASP A C 1
ATOM 705 O O . ASP A 1 88 ? -3.498 23.438 14.086 1 94.19 88 ASP A O 1
ATOM 709 N N . VAL A 1 89 ? -2.037 23 15.633 1 91.5 89 VAL A N 1
ATOM 710 C CA . VAL A 1 89 ? -2.299 21.578 15.664 1 91.5 89 VAL A CA 1
ATOM 711 C C . VAL A 1 89 ? -3.754 21.312 16.047 1 91.5 89 VAL A C 1
ATOM 713 O O . VAL A 1 89 ? -4.305 20.25 15.75 1 91.5 89 VAL A O 1
ATOM 716 N N . THR A 1 90 ? -4.379 22.266 16.656 1 91.75 90 THR A N 1
ATOM 717 C CA . THR A 1 90 ? -5.762 22.109 17.094 1 91.75 90 THR A CA 1
ATOM 718 C C . THR A 1 90 ? -6.715 22.266 15.906 1 91.75 90 THR A C 1
ATOM 720 O O . THR A 1 90 ? -7.895 21.906 16 1 91.75 90 THR A O 1
ATOM 723 N N . SER A 1 91 ? -6.211 22.672 14.758 1 93.62 91 SER A N 1
ATOM 724 C CA . SER A 1 91 ? -7.047 22.938 13.594 1 93.62 91 SER A CA 1
ATOM 725 C C . SER A 1 91 ? -7 21.781 12.602 1 93.62 91 SER A C 1
ATOM 727 O O . SER A 1 91 ? -7.66 21.812 11.562 1 93.62 91 SER A O 1
ATOM 729 N N . VAL A 1 92 ? -6.273 20.75 12.898 1 93.31 92 VAL A N 1
ATOM 730 C CA . VAL A 1 92 ? -6.039 19.656 11.961 1 93.31 92 VAL A CA 1
ATOM 731 C C . VAL A 1 92 ? -7.355 18.938 11.656 1 93.31 92 VAL A C 1
ATOM 733 O O . VAL A 1 92 ? -8.125 18.625 12.57 1 93.31 92 VAL A O 1
ATOM 736 N N . LYS A 1 93 ? -7.582 18.734 10.344 1 93.31 93 LYS A N 1
ATOM 737 C CA . LYS A 1 93 ? -8.734 17.984 9.852 1 93.31 93 LYS A CA 1
ATOM 738 C C . LYS A 1 93 ? -8.305 16.938 8.836 1 93.31 93 LYS A C 1
ATOM 740 O O . LYS A 1 93 ? -7.309 17.109 8.133 1 93.31 93 LYS A O 1
ATOM 745 N N . SER A 1 94 ? -9.062 15.883 8.867 1 94.25 94 SER A N 1
ATOM 746 C CA . SER A 1 94 ? -8.789 14.828 7.898 1 94.25 94 SER A CA 1
ATOM 747 C C . SER A 1 94 ? -10.039 14.469 7.102 1 94.25 94 SER A C 1
ATOM 749 O O . SER A 1 94 ? -11.141 14.43 7.652 1 94.25 94 SER A O 1
ATOM 751 N N . HIS A 1 95 ? -9.828 14.305 5.801 1 91.38 95 HIS A N 1
ATOM 752 C CA . HIS A 1 95 ? -10.945 13.977 4.918 1 91.38 95 HIS A CA 1
ATOM 753 C C . HIS A 1 95 ? -10.531 12.938 3.881 1 91.38 95 HIS A C 1
ATOM 755 O O . HIS A 1 95 ? -9.547 13.117 3.168 1 91.38 95 HIS A O 1
ATOM 761 N N . LEU A 1 96 ? -11.312 11.859 3.869 1 90.81 96 LEU A N 1
ATOM 762 C CA . LEU A 1 96 ? -11.094 10.836 2.859 1 90.81 96 LEU A CA 1
ATOM 763 C C . LEU A 1 96 ? -12.008 11.039 1.657 1 90.81 96 LEU A C 1
ATOM 765 O O . LEU A 1 96 ? -13.227 10.961 1.781 1 90.81 96 LEU A O 1
ATOM 769 N N . GLY A 1 97 ? -11.383 11.289 0.513 1 85.31 97 GLY A N 1
ATOM 770 C CA . GLY A 1 97 ? -12.148 11.508 -0.702 1 85.31 97 GLY A CA 1
ATOM 771 C C . GLY A 1 97 ? -12.602 10.219 -1.358 1 85.31 97 GLY A C 1
ATOM 772 O O . GLY A 1 97 ? -12.125 9.133 -1.004 1 85.31 97 GLY A O 1
ATOM 773 N N . THR A 1 98 ? -13.391 10.422 -2.428 1 80 98 THR A N 1
ATOM 774 C CA . THR A 1 98 ? -13.984 9.273 -3.107 1 80 98 THR A CA 1
ATOM 775 C C . THR A 1 98 ? -12.945 8.539 -3.947 1 80 98 THR A C 1
ATOM 777 O O . THR A 1 98 ? -13.109 7.363 -4.262 1 80 98 THR A O 1
ATOM 780 N N . ARG A 1 99 ? -11.938 9.242 -4.215 1 78 99 ARG A N 1
ATOM 781 C CA . ARG A 1 99 ? -10.922 8.625 -5.059 1 78 99 ARG A CA 1
ATOM 782 C C . ARG A 1 99 ? -9.867 7.922 -4.211 1 78 99 ARG A C 1
ATOM 784 O O . ARG A 1 99 ? -8.836 7.484 -4.73 1 78 99 ARG A O 1
ATOM 791 N N . GLY A 1 100 ? -10.062 7.988 -2.953 1 85.38 100 GLY A N 1
ATOM 792 C CA . GLY A 1 100 ? -9.172 7.238 -2.082 1 85.38 100 GLY A CA 1
ATOM 793 C C . GLY A 1 100 ? -7.977 8.039 -1.62 1 85.38 100 GLY A C 1
ATOM 794 O O . GLY A 1 100 ? -6.926 7.477 -1.312 1 85.38 100 GLY A O 1
ATOM 795 N N . VAL A 1 101 ? -8.156 9.281 -1.738 1 88.44 101 VAL A N 1
ATOM 796 C CA . VAL A 1 101 ? -7.094 10.148 -1.246 1 88.44 101 VAL A CA 1
ATOM 797 C C . VAL A 1 101 ? -7.496 10.75 0.099 1 88.44 101 VAL A C 1
ATOM 799 O O . VAL A 1 101 ? -8.57 11.336 0.227 1 88.44 101 VAL A O 1
ATOM 802 N N . LEU A 1 102 ? -6.629 10.523 1.119 1 91.56 102 LEU A N 1
ATOM 803 C CA . LEU A 1 102 ? -6.793 11.164 2.422 1 91.56 102 LEU A CA 1
ATOM 804 C C . LEU A 1 102 ? -6.141 12.539 2.439 1 91.56 102 LEU A C 1
ATOM 806 O O . LEU A 1 102 ? -4.938 12.664 2.182 1 91.56 102 LEU A O 1
ATOM 810 N N . THR A 1 103 ? -6.93 13.5 2.695 1 91.75 103 THR A N 1
ATOM 811 C CA . THR A 1 103 ? -6.418 14.859 2.768 1 91.75 103 THR A CA 1
ATOM 812 C C . THR A 1 103 ? -6.414 15.367 4.207 1 91.75 103 THR A C 1
ATOM 814 O O . THR A 1 103 ? -7.434 15.305 4.895 1 91.75 103 THR A O 1
ATOM 817 N N . ILE A 1 104 ? -5.301 15.859 4.656 1 93.81 104 ILE A N 1
ATOM 818 C CA . ILE A 1 104 ? -5.164 16.453 5.98 1 93.81 104 ILE A CA 1
ATOM 819 C C . ILE A 1 104 ? -4.859 17.938 5.844 1 93.81 104 ILE A C 1
ATOM 821 O O . ILE A 1 104 ? -3.963 18.328 5.09 1 93.81 104 ILE A O 1
ATOM 825 N N . THR A 1 105 ? -5.602 18.734 6.547 1 93.88 105 THR A N 1
ATOM 826 C CA . THR A 1 105 ? -5.41 20.172 6.504 1 93.88 105 THR A CA 1
ATOM 827 C C . THR A 1 105 ? -5.234 20.734 7.914 1 93.88 105 THR A C 1
ATOM 829 O O . THR A 1 105 ? -5.719 20.156 8.883 1 93.88 105 THR A O 1
ATOM 832 N N . ALA A 1 106 ? -4.504 21.812 7.973 1 94.12 106 ALA A N 1
ATOM 833 C CA . ALA A 1 106 ? -4.336 22.547 9.219 1 94.12 106 ALA A CA 1
ATOM 834 C C . ALA A 1 106 ? -4.09 24.031 8.945 1 94.12 106 ALA A C 1
ATOM 836 O O . ALA A 1 106 ? -3.494 24.391 7.926 1 94.12 106 ALA A O 1
ATOM 837 N N . ASN A 1 107 ? -4.504 24.844 9.812 1 96.25 107 ASN A N 1
ATOM 838 C CA . ASN A 1 107 ? -4.258 26.281 9.711 1 96.25 107 ASN A CA 1
ATOM 839 C C . ASN A 1 107 ? -2.928 26.656 10.352 1 96.25 107 ASN A C 1
ATOM 841 O O . ASN A 1 107 ? -2.385 25.906 11.164 1 96.25 107 ASN A O 1
ATOM 845 N N . LYS A 1 108 ? -2.455 27.844 9.867 1 95 108 LYS A N 1
ATOM 846 C CA . LYS A 1 108 ? -1.283 28.406 10.531 1 95 108 LYS A CA 1
ATOM 847 C C . LYS A 1 108 ? -1.681 29.188 11.773 1 95 108 LYS A C 1
ATOM 849 O O . LYS A 1 108 ? -2.801 29.688 11.867 1 95 108 LYS A O 1
ATOM 854 N N . LYS A 1 109 ? -0.645 29.172 12.672 1 92.44 109 LYS A N 1
ATOM 855 C CA . LYS A 1 109 ? -0.87 29.969 13.875 1 92.44 109 LYS A CA 1
ATOM 856 C C . LYS A 1 109 ? -1.031 31.453 13.531 1 92.44 109 LYS A C 1
ATOM 858 O O . LYS A 1 109 ? -0.436 31.938 12.562 1 92.44 109 LYS A O 1
ATOM 863 N N . ALA A 1 110 ? -1.899 32.125 14.273 1 82 110 ALA A N 1
ATOM 864 C CA . ALA A 1 110 ? -2.078 33.562 14.109 1 82 110 ALA A CA 1
ATOM 865 C C . ALA A 1 110 ? -0.836 34.312 14.562 1 82 110 ALA A C 1
ATOM 867 O O . ALA A 1 110 ? -0.121 33.875 15.461 1 82 110 ALA A O 1
ATOM 868 N N . MET B 1 1 ? -1.877 13.484 22.797 1 69.06 1 MET B N 1
ATOM 869 C CA . MET B 1 1 ? -2.086 12.758 21.547 1 69.06 1 MET B CA 1
ATOM 870 C C . MET B 1 1 ? -3.549 12.812 21.125 1 69.06 1 MET B C 1
ATOM 872 O O . MET B 1 1 ? -4.434 12.414 21.875 1 69.06 1 MET B O 1
ATOM 876 N N . SER B 1 2 ? -3.84 13.805 20.141 1 82 2 SER B N 1
ATOM 877 C CA . SER B 1 2 ? -5.246 13.977 19.797 1 82 2 SER B CA 1
ATOM 878 C C . SER B 1 2 ? -5.609 13.18 18.547 1 82 2 SER B C 1
ATOM 880 O O . SER B 1 2 ? -4.859 13.172 17.578 1 82 2 SER B O 1
ATOM 882 N N . SER B 1 3 ? -6.598 12.266 18.656 1 82.25 3 SER B N 1
ATOM 883 C CA . SER B 1 3 ? -7.137 11.531 17.516 1 82.25 3 SER B CA 1
ATOM 884 C C . SER B 1 3 ? -8.008 12.43 16.641 1 82.25 3 SER B C 1
ATOM 886 O O . SER B 1 3 ? -8.781 13.242 17.156 1 82.25 3 SER B O 1
ATOM 888 N N . ILE B 1 4 ? -7.719 12.406 15.367 1 83.5 4 ILE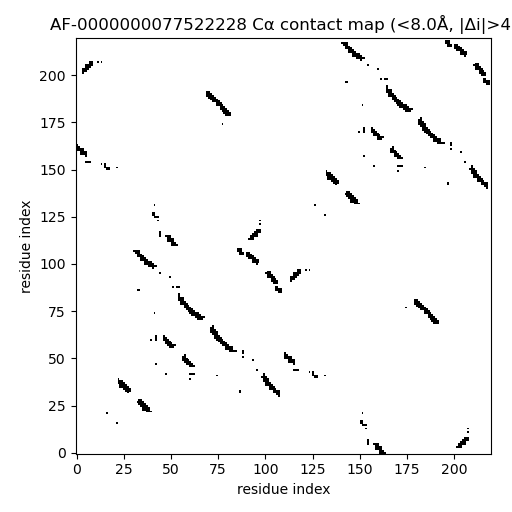 B N 1
ATOM 889 C CA . ILE B 1 4 ? -8.5 13.203 14.43 1 83.5 4 ILE B CA 1
ATOM 890 C C . ILE B 1 4 ? -9.484 12.297 13.688 1 83.5 4 ILE B C 1
ATOM 892 O O . ILE B 1 4 ? -9.094 11.289 13.094 1 83.5 4 ILE B O 1
ATOM 896 N N . GLU B 1 5 ? -10.734 12.703 13.75 1 79.25 5 GLU B N 1
ATOM 897 C CA . GLU B 1 5 ? -11.758 11.953 13.023 1 79.25 5 GLU B CA 1
ATOM 898 C C . GLU B 1 5 ? -11.523 12.008 11.516 1 79.25 5 GLU B C 1
ATOM 900 O O . GLU B 1 5 ? -11.18 13.062 10.984 1 79.25 5 GLU B O 1
ATOM 905 N N . VAL B 1 6 ? -11.641 10.812 10.867 1 80.5 6 VAL B N 1
ATOM 906 C CA . VAL B 1 6 ? -11.578 10.758 9.414 1 80.5 6 VAL B CA 1
ATOM 907 C C . VAL B 1 6 ? -12.977 10.945 8.828 1 80.5 6 VAL B C 1
ATOM 909 O O . VAL B 1 6 ? -13.828 10.055 8.93 1 80.5 6 VAL B O 1
ATOM 912 N N . THR B 1 7 ? -13.234 12.195 8.211 1 85.38 7 THR B N 1
ATOM 913 C CA . THR B 1 7 ? -14.523 12.422 7.559 1 85.38 7 THR B CA 1
ATOM 914 C C . THR B 1 7 ? -14.516 11.867 6.141 1 85.38 7 THR B C 1
ATOM 916 O O . THR B 1 7 ? -13.453 11.648 5.555 1 85.38 7 THR B O 1
ATOM 919 N N . HIS B 1 8 ? -15.664 11.43 5.684 1 82.38 8 HIS B N 1
ATOM 920 C CA . HIS B 1 8 ? -15.766 10.883 4.336 1 82.38 8 HIS B CA 1
ATOM 921 C C . HIS B 1 8 ? -17.109 11.227 3.703 1 82.38 8 HIS B C 1
ATOM 923 O O . HIS B 1 8 ? -18.062 11.562 4.406 1 82.38 8 HIS B O 1
ATOM 929 N N . ASP B 1 9 ? -17.219 11.5 2.449 1 71.38 9 ASP B N 1
ATOM 930 C CA . ASP B 1 9 ? -18.453 11.82 1.745 1 71.38 9 ASP B CA 1
ATOM 931 C C . ASP B 1 9 ? -19.453 10.68 1.86 1 71.38 9 ASP B C 1
ATOM 933 O O . ASP B 1 9 ? -19.094 9.508 1.771 1 71.38 9 ASP B O 1
ATOM 937 N N . SER B 1 10 ? -20.547 10.875 2.713 1 61.22 10 SER B N 1
ATOM 938 C CA . SER B 1 10 ? -21.609 9.906 2.971 1 61.22 10 SER B CA 1
ATOM 939 C C . SER B 1 10 ? -22.016 9.18 1.694 1 61.22 10 SER B C 1
ATOM 941 O O . SER B 1 10 ? -22.469 8.031 1.743 1 61.22 10 SER B O 1
ATOM 943 N N . ALA B 1 11 ? -22.703 10.062 0.811 1 47.91 11 ALA B N 1
ATOM 944 C CA . ALA B 1 11 ? -23.469 9.453 -0.261 1 47.91 11 ALA B CA 1
ATOM 945 C C . ALA B 1 11 ? -22.703 8.297 -0.9 1 47.91 11 ALA B C 1
ATOM 947 O O . ALA B 1 11 ? -23.266 7.539 -1.702 1 47.91 11 ALA B O 1
ATOM 948 N N . SER B 1 12 ? -21.406 8.469 -0.986 1 47.03 12 SER B N 1
ATOM 949 C CA . SER B 1 12 ? -20.766 7.559 -1.933 1 47.03 12 SER B CA 1
ATOM 950 C C . SER B 1 12 ? -20.469 6.207 -1.289 1 47.03 12 SER B C 1
ATOM 952 O O . SER B 1 12 ? -19.797 6.141 -0.253 1 47.03 12 SER B O 1
ATOM 954 N N . THR B 1 13 ? -21.438 5.504 -1.169 1 45.47 13 THR B N 1
ATOM 955 C CA . THR B 1 13 ? -21.141 4.09 -0.989 1 45.47 13 THR B CA 1
ATOM 956 C C . THR B 1 13 ? -19.688 3.797 -1.315 1 45.47 13 THR B C 1
ATOM 958 O O . THR B 1 13 ? -19.266 3.924 -2.467 1 45.47 13 THR B O 1
ATOM 961 N N . TRP B 1 14 ? -18.844 4.328 -0.377 1 47.66 14 TRP B N 1
ATOM 962 C CA . TRP B 1 14 ? -17.438 4.02 -0.605 1 47.66 14 TRP B CA 1
ATOM 963 C C . TRP B 1 14 ? -17.281 2.68 -1.319 1 47.66 14 TRP B C 1
ATOM 965 O O . TRP B 1 14 ? -17.469 1.621 -0.713 1 47.66 14 TRP B O 1
ATOM 975 N N . ASP B 1 15 ? -18.078 2.605 -2.406 1 44.38 15 ASP B N 1
ATOM 976 C CA . ASP B 1 15 ? -17.844 1.428 -3.232 1 44.38 15 ASP B CA 1
ATOM 977 C C . ASP B 1 15 ? -16.359 1.061 -3.244 1 44.38 15 ASP B C 1
ATOM 979 O O . ASP B 1 15 ? -15.508 1.881 -3.607 1 44.38 15 ASP B O 1
ATOM 983 N N . TRP B 1 16 ? -15.977 0.416 -2.244 1 45.31 16 TRP B N 1
ATOM 984 C CA . TRP B 1 16 ? -14.648 -0.157 -2.057 1 45.31 16 TRP B CA 1
ATOM 985 C C . TRP B 1 16 ? -13.93 -0.331 -3.393 1 45.31 16 TRP B C 1
ATOM 987 O O . TRP B 1 16 ? -14.406 -1.062 -4.266 1 45.31 16 TRP B O 1
ATOM 997 N N . PRO B 1 17 ? -13.398 0.722 -3.836 1 43.44 17 PRO B N 1
ATOM 998 C CA . PRO B 1 17 ? -12.5 0.411 -4.945 1 43.44 17 PRO B CA 1
ATOM 999 C C . PRO B 1 17 ? -11.852 -0.966 -4.812 1 43.44 17 PRO B C 1
ATOM 1001 O O . PRO B 1 17 ? -10.969 -1.317 -5.602 1 43.44 17 PRO B O 1
ATOM 1004 N N . LEU B 1 18 ? -12 -1.493 -3.637 1 44.12 18 LEU B N 1
ATOM 1005 C CA . LEU B 1 18 ? -11.414 -2.826 -3.547 1 44.12 18 LEU B CA 1
ATOM 1006 C C . LEU B 1 18 ? -11.727 -3.643 -4.797 1 44.12 18 LEU B C 1
ATOM 1008 O O . LEU B 1 18 ? -10.984 -4.562 -5.145 1 44.12 18 LEU B O 1
ATOM 1012 N N . GLN B 1 19 ? -13.07 -3.564 -5.113 1 42.09 19 GLN B N 1
ATOM 1013 C CA . GLN B 1 19 ? -13.422 -4.457 -6.211 1 42.09 19 GLN B CA 1
ATOM 1014 C C . GLN B 1 19 ? -12.523 -4.227 -7.418 1 42.09 19 GLN B C 1
ATOM 1016 O O . GLN B 1 19 ? -12.227 -5.16 -8.172 1 42.09 19 GLN B O 1
ATOM 1021 N N . HIS B 1 20 ? -12.281 -3.01 -7.758 1 46.41 20 HIS B N 1
ATOM 1022 C CA . HIS B 1 20 ? -11.703 -2.924 -9.094 1 46.41 20 HIS B CA 1
ATOM 1023 C C . HIS B 1 20 ? -10.234 -3.332 -9.086 1 46.41 20 HIS B C 1
ATOM 1025 O O . HIS B 1 20 ? -9.797 -4.105 -9.945 1 46.41 20 HIS B O 1
ATOM 1031 N N . ASN B 1 21 ? -9.172 -2.506 -8.32 1 48.22 21 ASN B N 1
ATOM 1032 C CA . ASN B 1 21 ? -7.762 -2.826 -8.539 1 48.22 21 ASN B CA 1
ATOM 1033 C C . ASN B 1 21 ? -7.07 -3.242 -7.246 1 48.22 21 ASN B C 1
ATOM 1035 O O . ASN B 1 21 ? -6.422 -2.422 -6.594 1 48.22 21 ASN B O 1
ATOM 1039 N N . ASP B 1 22 ? -7.77 -4.066 -6.438 1 51.41 22 ASP B N 1
ATOM 1040 C CA . ASP B 1 22 ? -7.023 -4.496 -5.258 1 51.41 22 ASP B CA 1
ATOM 1041 C C . ASP B 1 22 ? -5.555 -4.727 -5.594 1 51.41 22 ASP B C 1
ATOM 1043 O O . ASP B 1 22 ? -4.914 -5.609 -5.02 1 51.41 22 ASP B O 1
ATOM 1047 N N . GLY B 1 23 ? -5.207 -4.012 -6.508 1 59.91 23 GLY B N 1
ATOM 1048 C CA . GLY B 1 23 ? -3.811 -4.102 -6.902 1 59.91 23 GLY B CA 1
ATOM 1049 C C . GLY B 1 23 ? -3.469 -5.41 -7.594 1 59.91 23 GLY B C 1
ATOM 1050 O O . GLY B 1 23 ? -2.295 -5.766 -7.711 1 59.91 23 GLY B O 1
ATOM 1051 N N . VAL B 1 24 ? -4.609 -6.355 -7.453 1 56.78 24 VAL B N 1
ATOM 1052 C CA . VAL B 1 24 ? -4.367 -7.531 -8.281 1 56.78 24 VAL B CA 1
ATOM 1053 C C . VAL B 1 24 ? -4.617 -7.191 -9.75 1 56.78 24 VAL B C 1
ATOM 1055 O O . VAL B 1 24 ? -5.691 -6.703 -10.102 1 56.78 24 VAL B O 1
ATOM 1058 N N . VAL B 1 25 ? -3.588 -7.109 -10.555 1 62.53 25 VAL B N 1
ATOM 1059 C CA . VAL B 1 25 ? -3.678 -6.711 -11.961 1 62.53 25 VAL B CA 1
ATOM 1060 C C . VAL B 1 25 ? -4.305 -7.836 -12.773 1 62.53 25 VAL B C 1
ATOM 1062 O O . VAL B 1 25 ? -5.105 -7.582 -13.68 1 62.53 25 VAL B O 1
ATOM 1065 N N . LYS B 1 26 ? -3.932 -9.148 -12.656 1 73.31 26 LYS B N 1
ATOM 1066 C CA . LYS B 1 26 ? -4.367 -10.141 -13.633 1 73.31 26 LYS B CA 1
ATOM 1067 C C . LYS B 1 26 ? -4.156 -11.555 -13.109 1 73.31 26 LYS B C 1
ATOM 1069 O O . LYS B 1 26 ? -3.074 -11.891 -12.625 1 73.31 26 LYS B O 1
ATOM 1074 N N . VAL B 1 27 ? -5.301 -12.328 -12.945 1 81.5 27 VAL B N 1
ATOM 1075 C CA . VAL B 1 27 ? -5.133 -13.766 -12.734 1 81.5 27 VAL B CA 1
ATOM 1076 C C . VAL B 1 27 ? -5.449 -14.516 -14.023 1 81.5 27 VAL B C 1
ATOM 1078 O O . VAL B 1 27 ? -6.539 -14.375 -14.586 1 81.5 27 VAL B O 1
ATOM 1081 N N . HIS B 1 28 ? -4.48 -15.109 -14.609 1 87.06 28 HIS B N 1
ATOM 1082 C CA . HIS B 1 28 ? -4.641 -15.953 -15.789 1 87.06 28 HIS B CA 1
ATOM 1083 C C . HIS B 1 28 ? -4.41 -17.422 -15.461 1 87.06 28 HIS B C 1
ATOM 1085 O O . HIS B 1 28 ? -3.334 -17.797 -14.984 1 87.06 28 HIS B O 1
ATOM 1091 N N . ASN B 1 29 ? -5.508 -18.234 -15.656 1 89.88 29 ASN B N 1
ATOM 1092 C CA . ASN B 1 29 ? -5.449 -19.672 -15.422 1 89.88 29 ASN B CA 1
ATOM 1093 C C . ASN B 1 29 ? -5.906 -20.469 -16.641 1 89.88 29 ASN B C 1
ATOM 1095 O O . ASN B 1 29 ? -7.105 -20.594 -16.891 1 89.88 29 ASN B O 1
ATOM 1099 N N . THR B 1 30 ? -4.922 -20.891 -17.453 1 90.12 30 THR B N 1
ATOM 1100 C CA . THR B 1 30 ? -5.195 -21.656 -18.672 1 90.12 30 THR B CA 1
ATOM 1101 C C . THR B 1 30 ? -4.781 -23.109 -18.484 1 90.12 30 THR B C 1
ATOM 1103 O O . THR B 1 30 ? -4.32 -23.5 -17.406 1 90.12 30 THR B O 1
ATOM 1106 N N . LYS B 1 31 ? -5.012 -23.906 -19.547 1 90.56 31 LYS B N 1
ATOM 1107 C CA . LYS B 1 31 ? -4.633 -25.312 -19.469 1 90.56 31 LYS B CA 1
ATOM 1108 C C . LYS B 1 31 ? -3.117 -25.469 -19.375 1 90.56 31 LYS B C 1
ATOM 1110 O O . LYS B 1 31 ? -2.627 -26.484 -18.875 1 90.56 31 LYS B O 1
ATOM 1115 N N . ASP B 1 32 ? -2.426 -24.422 -19.719 1 91.5 32 ASP B N 1
ATOM 1116 C CA . ASP B 1 32 ? -0.974 -24.547 -19.812 1 91.5 32 ASP B CA 1
ATOM 1117 C C . ASP B 1 32 ? -0.284 -23.812 -18.672 1 91.5 32 ASP B C 1
ATOM 1119 O O . ASP B 1 32 ? 0.797 -24.203 -18.219 1 91.5 32 ASP B O 1
ATOM 1123 N N . LYS B 1 33 ? -0.886 -22.703 -18.234 1 92.81 33 LYS B N 1
ATOM 1124 C CA . LYS B 1 33 ? -0.123 -21.859 -17.312 1 92.81 33 LYS B CA 1
ATOM 1125 C C . LYS B 1 33 ? -1.043 -21.141 -16.328 1 92.81 33 LYS B C 1
ATOM 1127 O O . LYS B 1 33 ? -2.227 -20.938 -16.609 1 92.81 33 LYS B O 1
ATOM 1132 N N . PHE B 1 34 ? -0.501 -20.922 -15.18 1 92.81 34 PHE B N 1
ATOM 1133 C CA . PHE B 1 34 ? -1.087 -20.047 -14.156 1 92.81 34 PHE B CA 1
ATOM 1134 C C . PHE B 1 34 ? -0.253 -18.781 -13.977 1 92.81 34 PHE B C 1
ATOM 1136 O O . PHE B 1 34 ? 0.975 -18.859 -13.891 1 92.81 34 PHE B O 1
ATOM 114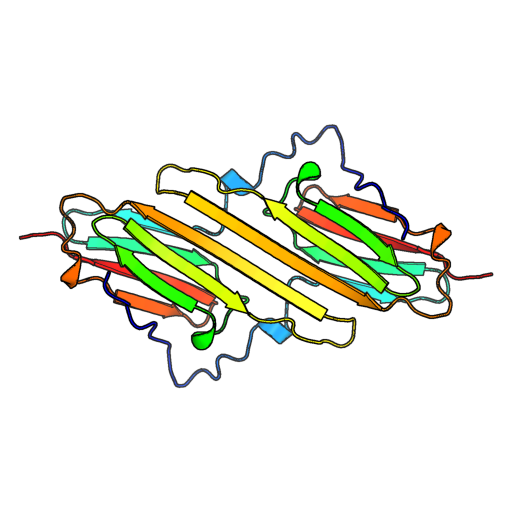3 N N . GLU B 1 35 ? -0.945 -17.578 -13.961 1 92.94 35 GLU B N 1
ATOM 1144 C CA . GLU B 1 35 ? -0.229 -16.312 -13.812 1 92.94 35 GLU B CA 1
ATOM 1145 C C . GLU B 1 35 ? -1.033 -15.312 -12.984 1 92.94 35 GLU B C 1
ATOM 1147 O O . GLU B 1 35 ? -2.238 -15.164 -13.188 1 92.94 35 GLU B O 1
ATOM 1152 N N . VAL B 1 36 ? -0.314 -14.75 -12.078 1 91 36 VAL B N 1
ATOM 1153 C CA . VAL B 1 36 ? -0.941 -13.68 -11.32 1 91 36 VAL B CA 1
ATOM 1154 C C . VAL B 1 36 ? -0.007 -12.469 -11.266 1 91 36 VAL B C 1
ATOM 1156 O O . VAL B 1 36 ? 1.217 -12.625 -11.281 1 91 36 VAL B O 1
ATOM 1159 N N . GLY B 1 37 ? -0.647 -11.281 -11.273 1 90.44 37 GLY B N 1
ATOM 1160 C CA . GLY B 1 37 ? 0.066 -10.023 -11.109 1 90.44 37 GLY B CA 1
ATOM 1161 C C . GLY B 1 37 ? -0.37 -9.242 -9.883 1 90.44 37 GLY B C 1
ATOM 1162 O O . GLY B 1 37 ? -1.562 -9.172 -9.578 1 90.44 37 GLY B O 1
ATOM 1163 N N . LEU B 1 38 ? 0.636 -8.719 -9.164 1 90 38 LEU B N 1
ATOM 1164 C CA . LEU B 1 38 ? 0.382 -7.902 -7.98 1 90 38 LEU B CA 1
ATOM 1165 C C . LEU B 1 38 ? 1.092 -6.559 -8.086 1 90 38 LEU B C 1
ATOM 1167 O O . LEU B 1 38 ? 2.295 -6.504 -8.352 1 90 38 LEU B O 1
ATOM 1171 N N . ASP B 1 39 ? 0.325 -5.508 -7.922 1 87 39 ASP B N 1
ATOM 1172 C CA . ASP B 1 39 ? 0.922 -4.176 -7.91 1 87 39 ASP B CA 1
ATOM 1173 C C . ASP B 1 39 ? 1.728 -3.949 -6.633 1 87 39 ASP B C 1
ATOM 1175 O O . ASP B 1 39 ? 1.168 -3.928 -5.531 1 87 39 ASP B O 1
ATOM 1179 N N . VAL B 1 40 ? 3.043 -3.791 -6.836 1 90.31 40 VAL B N 1
ATOM 1180 C CA . VAL B 1 40 ? 3.938 -3.592 -5.703 1 90.31 40 VAL B CA 1
ATOM 1181 C C . VAL B 1 40 ? 4.93 -2.473 -6.012 1 90.31 40 VAL B C 1
ATOM 1183 O O . VAL B 1 40 ? 6.125 -2.602 -5.746 1 90.31 40 VAL B O 1
ATOM 1186 N N . GLN B 1 41 ? 4.395 -1.41 -6.457 1 85.75 41 GLN B N 1
ATOM 1187 C CA . GLN B 1 41 ? 5.219 -0.336 -6.996 1 85.75 41 GLN B CA 1
ATOM 1188 C C . GLN B 1 41 ? 5.977 0.387 -5.887 1 85.75 41 GLN B C 1
ATOM 1190 O O . GLN B 1 41 ? 6.926 1.128 -6.156 1 85.75 41 GLN B O 1
ATOM 1195 N N . PHE B 1 42 ? 5.695 0.115 -4.656 1 87.19 42 PHE B N 1
ATOM 1196 C CA . PHE B 1 42 ? 6.371 0.832 -3.58 1 87.19 42 PHE B CA 1
ATOM 1197 C C . PHE B 1 42 ? 7.469 -0.026 -2.961 1 87.19 42 PHE B C 1
ATOM 1199 O O . PHE B 1 42 ? 8.094 0.373 -1.978 1 87.19 42 PHE B O 1
ATOM 1206 N N . PHE B 1 43 ? 7.727 -1.193 -3.559 1 90.31 43 PHE B N 1
ATOM 1207 C CA . PHE B 1 43 ? 8.672 -2.141 -2.973 1 90.31 43 PHE B CA 1
ATOM 1208 C C . PHE B 1 43 ? 9.797 -2.461 -3.949 1 90.31 43 PHE B C 1
ATOM 1210 O O . PHE B 1 43 ? 9.562 -2.568 -5.156 1 90.31 43 PHE B O 1
ATOM 1217 N N . THR B 1 44 ? 11.008 -2.588 -3.383 1 87.38 44 THR B N 1
ATOM 1218 C CA . THR B 1 44 ? 12.133 -3.111 -4.145 1 87.38 44 THR B CA 1
ATOM 1219 C C . THR B 1 44 ? 12.18 -4.637 -4.066 1 87.38 44 THR B C 1
ATOM 1221 O O . THR B 1 44 ? 11.5 -5.238 -3.23 1 87.38 44 THR B O 1
ATOM 1224 N N . PRO B 1 45 ? 12.945 -5.219 -4.895 1 87.25 45 PRO B N 1
ATOM 1225 C CA . PRO B 1 45 ? 13.039 -6.68 -4.844 1 87.25 45 PRO B CA 1
ATOM 1226 C C . PRO B 1 45 ? 13.445 -7.195 -3.465 1 87.25 45 PRO B C 1
ATOM 1228 O O . PRO B 1 45 ? 12.969 -8.25 -3.029 1 87.25 45 PRO B O 1
ATOM 1231 N N . LYS B 1 46 ? 14.211 -6.508 -2.746 1 89.81 46 LYS B N 1
ATOM 1232 C CA . LYS B 1 46 ? 14.664 -6.949 -1.43 1 89.81 46 LYS B CA 1
ATOM 1233 C C . LYS B 1 46 ? 13.531 -6.883 -0.409 1 89.81 46 LYS B C 1
ATOM 1235 O O . LYS B 1 46 ? 13.617 -7.477 0.667 1 89.81 46 LYS B O 1
ATOM 1240 N N . ASP B 1 47 ? 12.477 -6.145 -0.744 1 94.38 47 ASP B N 1
ATOM 1241 C CA . ASP B 1 47 ? 11.352 -5.953 0.165 1 94.38 47 ASP B CA 1
ATOM 1242 C C . ASP B 1 47 ? 10.289 -7.035 -0.042 1 94.38 47 ASP B C 1
ATOM 1244 O O . ASP B 1 47 ? 9.258 -7.035 0.632 1 94.38 47 ASP B O 1
ATOM 1248 N N . ILE B 1 48 ? 10.57 -7.938 -0.946 1 94 48 ILE B N 1
ATOM 1249 C CA . ILE B 1 48 ? 9.516 -8.859 -1.36 1 94 48 ILE B CA 1
ATOM 1250 C C . ILE B 1 48 ? 9.953 -10.297 -1.093 1 94 48 ILE B C 1
ATOM 1252 O O . ILE B 1 48 ? 11.055 -10.703 -1.485 1 94 48 ILE B O 1
ATOM 1256 N N . GLU B 1 49 ? 9.109 -10.992 -0.421 1 96.69 49 GLU B N 1
ATOM 1257 C CA . GLU B 1 49 ? 9.289 -12.422 -0.188 1 96.69 49 GLU B CA 1
ATOM 1258 C C . GLU B 1 49 ? 8.148 -13.234 -0.8 1 96.69 49 GLU B C 1
ATOM 1260 O O . GLU B 1 49 ? 6.98 -12.898 -0.617 1 96.69 49 GLU B O 1
ATOM 1265 N N . VAL B 1 50 ? 8.5 -14.266 -1.52 1 95.69 50 VAL B N 1
ATOM 1266 C CA . VAL B 1 50 ? 7.516 -15.164 -2.117 1 95.69 50 VAL B CA 1
ATOM 1267 C C . VAL B 1 50 ? 7.762 -16.594 -1.63 1 95.69 50 VAL B C 1
ATOM 1269 O O . VAL B 1 50 ? 8.883 -17.094 -1.691 1 95.69 50 VAL B O 1
ATOM 1272 N N . LYS B 1 51 ? 6.707 -17.219 -1.127 1 96.19 51 LYS B N 1
ATOM 1273 C CA . LYS B 1 51 ? 6.793 -18.594 -0.628 1 96.19 51 LYS B CA 1
ATOM 1274 C C . LYS B 1 51 ? 5.613 -19.438 -1.114 1 96.19 51 LYS B C 1
ATOM 1276 O O . LYS B 1 51 ? 4.516 -18.906 -1.32 1 96.19 51 LYS B O 1
ATOM 1281 N N . VAL B 1 52 ? 5.941 -20.672 -1.287 1 93.88 52 VAL B N 1
ATOM 1282 C CA . VAL B 1 52 ? 4.887 -21.641 -1.562 1 93.88 52 VAL B CA 1
ATOM 1283 C C . VAL B 1 52 ? 4.805 -22.656 -0.422 1 93.88 52 VAL B C 1
ATOM 1285 O O . VAL B 1 52 ? 5.816 -23.234 -0.031 1 93.88 52 VAL B O 1
ATOM 1288 N N . SER B 1 53 ? 3.682 -22.719 0.14 1 93.81 53 SER B N 1
ATOM 1289 C CA . SER B 1 53 ? 3.387 -23.719 1.167 1 93.81 53 SER B CA 1
ATOM 1290 C C . SER B 1 53 ? 2.184 -24.562 0.783 1 93.81 53 SER B C 1
ATOM 1292 O O . SER B 1 53 ? 1.039 -24.125 0.894 1 93.81 53 SER B O 1
ATOM 1294 N N . GLY B 1 54 ? 2.529 -25.797 0.386 1 90.94 54 GLY B N 1
ATOM 1295 C CA . GLY B 1 54 ? 1.456 -26.578 -0.197 1 90.94 54 GLY B CA 1
ATOM 1296 C C . GLY B 1 54 ? 0.858 -25.953 -1.439 1 90.94 54 GLY B C 1
ATOM 1297 O O . GLY B 1 54 ? 1.559 -25.734 -2.43 1 90.94 54 GLY B O 1
ATOM 1298 N N . GLN B 1 55 ? -0.443 -25.578 -1.296 1 90.94 55 GLN B N 1
ATOM 1299 C CA . GLN B 1 55 ? -1.122 -24.969 -2.432 1 90.94 55 GLN B CA 1
ATOM 1300 C C . GLN B 1 55 ? -1.311 -23.469 -2.217 1 90.94 55 GLN B C 1
ATOM 1302 O O . GLN B 1 55 ? -2.039 -22.812 -2.967 1 90.94 55 GLN B O 1
ATOM 1307 N N . ASP B 1 56 ? -0.569 -22.953 -1.206 1 94.12 56 ASP B N 1
ATOM 1308 C CA . ASP B 1 56 ? -0.674 -21.531 -0.935 1 94.12 56 ASP B CA 1
ATOM 1309 C C . ASP B 1 56 ? 0.55 -20.781 -1.456 1 94.12 56 ASP B C 1
ATOM 1311 O O . ASP B 1 56 ? 1.687 -21.141 -1.15 1 94.12 56 ASP B O 1
ATOM 1315 N N . LEU B 1 57 ? 0.246 -19.859 -2.299 1 93.88 57 LEU B N 1
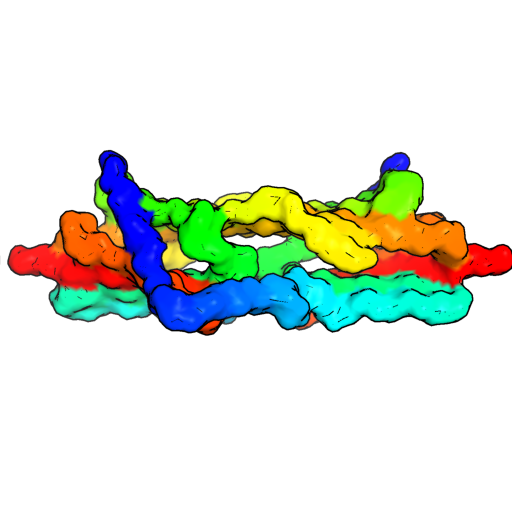ATOM 1316 C CA . LEU B 1 57 ? 1.258 -18.891 -2.695 1 93.88 57 LEU B CA 1
ATOM 1317 C C . LEU B 1 57 ? 1.229 -17.672 -1.78 1 93.88 57 LEU B C 1
ATOM 1319 O O . LEU B 1 57 ? 0.242 -16.938 -1.752 1 93.88 57 LEU B O 1
ATOM 1323 N N . LEU B 1 58 ? 2.303 -17.484 -1.024 1 96.06 58 LEU B N 1
ATOM 1324 C CA . LEU B 1 58 ? 2.359 -16.422 -0.036 1 96.06 58 LEU B CA 1
ATOM 1325 C C . LEU B 1 58 ? 3.334 -15.328 -0.469 1 96.06 58 LEU B C 1
ATOM 1327 O O . LEU B 1 58 ? 4.504 -15.609 -0.745 1 96.06 58 LEU B O 1
ATOM 1331 N N . ILE B 1 59 ? 2.826 -14.141 -0.574 1 95.12 59 ILE B N 1
ATOM 1332 C CA . ILE B 1 59 ? 3.641 -12.984 -0.933 1 95.12 59 ILE B CA 1
ATOM 1333 C C . ILE B 1 59 ? 3.641 -11.977 0.214 1 95.12 59 ILE B C 1
ATOM 1335 O O . ILE B 1 59 ? 2.578 -11.578 0.702 1 95.12 59 ILE B O 1
ATOM 1339 N N . HIS B 1 60 ? 4.812 -11.641 0.635 1 97 60 HIS B N 1
ATOM 1340 C CA . HIS B 1 60 ? 4.984 -10.656 1.691 1 97 60 HIS B CA 1
ATOM 1341 C C . HIS B 1 60 ? 5.883 -9.508 1.233 1 97 60 HIS B C 1
ATOM 1343 O O . HIS B 1 60 ? 7.055 -9.727 0.915 1 97 60 HIS B O 1
ATOM 1349 N N . CYS B 1 61 ? 5.285 -8.297 1.175 1 96.38 61 CYS B N 1
ATOM 1350 C CA . CYS B 1 61 ? 6.035 -7.086 0.844 1 96.38 61 CYS B CA 1
ATOM 1351 C C . CYS B 1 61 ? 6.098 -6.141 2.035 1 96.38 61 CYS B C 1
ATOM 1353 O O . CYS B 1 61 ? 5.062 -5.77 2.594 1 96.38 61 CYS B O 1
ATOM 1355 N N . ARG B 1 62 ? 7.348 -5.738 2.365 1 96.5 62 ARG B N 1
ATOM 1356 C CA . ARG B 1 62 ? 7.5 -4.812 3.484 1 96.5 62 ARG B CA 1
ATOM 1357 C C . ARG B 1 62 ? 8.797 -4.016 3.365 1 96.5 62 ARG B C 1
ATOM 1359 O O . ARG B 1 62 ? 9.859 -4.586 3.121 1 96.5 62 ARG B O 1
ATOM 1366 N N . HIS B 1 63 ? 8.633 -2.762 3.447 1 92.31 63 HIS B N 1
ATOM 1367 C CA . HIS B 1 63 ? 9.852 -1.967 3.602 1 92.31 63 HIS B CA 1
ATOM 1368 C C . HIS B 1 63 ? 9.844 -1.199 4.918 1 92.31 63 HIS B C 1
ATOM 1370 O O . HIS B 1 63 ? 8.773 -0.864 5.441 1 92.31 63 HIS B O 1
ATOM 1376 N N . GLU B 1 64 ? 10.953 -1.085 5.461 1 87.94 64 GLU B N 1
ATOM 1377 C CA . GLU B 1 64 ? 11.094 -0.329 6.703 1 87.94 64 GLU B CA 1
ATOM 1378 C C . GLU B 1 64 ? 10.688 1.128 6.512 1 87.94 64 GLU B C 1
ATOM 1380 O O . GLU B 1 64 ? 10.461 1.572 5.383 1 87.94 64 GLU B O 1
ATOM 1385 N N . SER B 1 65 ? 10.656 1.763 7.652 1 89.81 65 SER B N 1
ATOM 1386 C CA . SER B 1 65 ? 10.32 3.184 7.613 1 89.81 65 SER B CA 1
ATOM 1387 C C . SER B 1 65 ? 11.367 3.973 6.836 1 89.81 65 SER B C 1
ATOM 1389 O O . SER B 1 65 ? 12.562 3.879 7.121 1 89.81 65 SER B O 1
ATOM 1391 N N . ARG B 1 66 ? 10.938 4.574 5.75 1 86.81 66 ARG B N 1
ATOM 1392 C CA . ARG B 1 66 ? 11.797 5.441 4.949 1 86.81 66 ARG B CA 1
ATOM 1393 C C . ARG B 1 66 ? 11.5 6.91 5.219 1 86.81 66 ARG B C 1
ATOM 1395 O O . ARG B 1 66 ? 10.352 7.285 5.449 1 86.81 66 ARG B O 1
ATOM 1402 N N . SER B 1 67 ? 12.562 7.609 5.219 1 86.19 67 SER B N 1
ATOM 1403 C CA . SER B 1 67 ? 12.398 9.039 5.477 1 86.19 67 SER B CA 1
ATOM 1404 C C . SER B 1 67 ? 12.406 9.836 4.176 1 86.19 67 SER B C 1
ATOM 1406 O O . SER B 1 67 ? 13.109 9.484 3.227 1 86.19 67 SER B O 1
ATOM 1408 N N . ASP B 1 68 ? 11.461 10.859 4.148 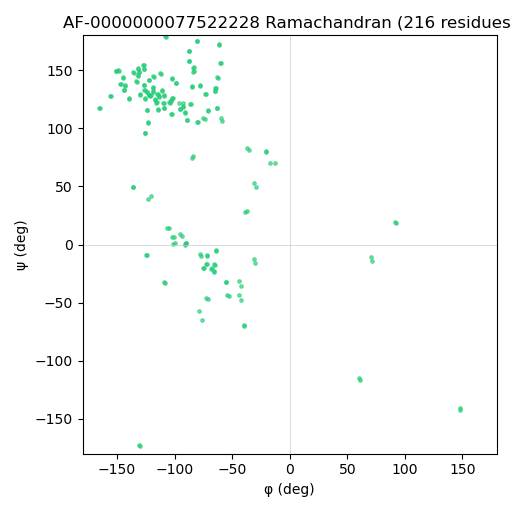1 78.69 68 ASP B N 1
ATOM 1409 C CA . ASP B 1 68 ? 11.484 11.828 3.061 1 78.69 68 ASP B CA 1
ATOM 1410 C C . ASP B 1 68 ? 11.422 13.258 3.602 1 78.69 68 ASP B C 1
ATOM 1412 O O . ASP B 1 68 ? 11.648 13.484 4.793 1 78.69 68 ASP B O 1
ATOM 1416 N N . SER B 1 69 ? 11.289 14.242 2.76 1 80.19 69 SER B N 1
ATOM 1417 C CA . SER B 1 69 ? 11.328 15.641 3.158 1 80.19 69 SER B CA 1
ATOM 1418 C C . SER B 1 69 ? 10.164 15.984 4.082 1 80.19 69 SER B C 1
ATOM 1420 O O . SER B 1 69 ? 10.156 17.031 4.723 1 80.19 69 SER B O 1
ATOM 1422 N N . HIS B 1 70 ? 9.273 15.055 4.289 1 82.56 70 HIS B N 1
ATOM 1423 C CA . HIS B 1 70 ? 8.062 15.391 5.02 1 82.56 70 HIS B CA 1
ATOM 1424 C C . HIS B 1 70 ? 7.875 14.477 6.23 1 82.56 70 HIS B C 1
ATOM 1426 O O . HIS B 1 70 ? 7.031 14.742 7.09 1 82.56 70 HIS B O 1
ATOM 1432 N N . GLY B 1 71 ? 8.695 13.445 6.316 1 89.12 71 GLY B N 1
ATOM 1433 C CA . GLY B 1 71 ? 8.539 12.5 7.41 1 89.12 71 GLY B CA 1
ATOM 1434 C C . GLY B 1 71 ? 8.914 11.078 7.035 1 89.12 71 GLY B C 1
ATOM 1435 O O . GLY B 1 71 ? 9.945 10.852 6.391 1 89.12 71 GLY B O 1
ATOM 1436 N N . THR B 1 72 ? 8.156 10.18 7.559 1 92.12 72 THR B N 1
ATOM 1437 C CA . THR B 1 72 ? 8.492 8.781 7.324 1 92.12 72 THR B CA 1
ATOM 1438 C C . THR B 1 72 ? 7.293 8.023 6.758 1 92.12 72 THR B C 1
ATOM 1440 O O . THR B 1 72 ? 6.145 8.445 6.934 1 92.12 72 THR B O 1
ATOM 1443 N N . ILE B 1 73 ? 7.625 6.965 6.039 1 91.44 73 ILE B N 1
ATOM 1444 C CA . ILE B 1 73 ? 6.57 6.121 5.5 1 91.44 73 ILE B CA 1
ATOM 1445 C C . ILE B 1 73 ? 7.004 4.656 5.543 1 91.44 73 ILE B C 1
ATOM 1447 O O . ILE B 1 73 ? 8.164 4.34 5.273 1 91.44 73 ILE B O 1
ATOM 1451 N N . ALA B 1 74 ? 6.125 3.748 5.949 1 94.25 74 ALA B N 1
ATOM 1452 C CA . ALA B 1 74 ? 6.289 2.299 5.895 1 94.25 74 ALA B CA 1
ATOM 1453 C C . ALA B 1 74 ? 5.047 1.624 5.32 1 94.25 74 ALA B C 1
ATOM 1455 O O . ALA B 1 74 ? 3.922 2.02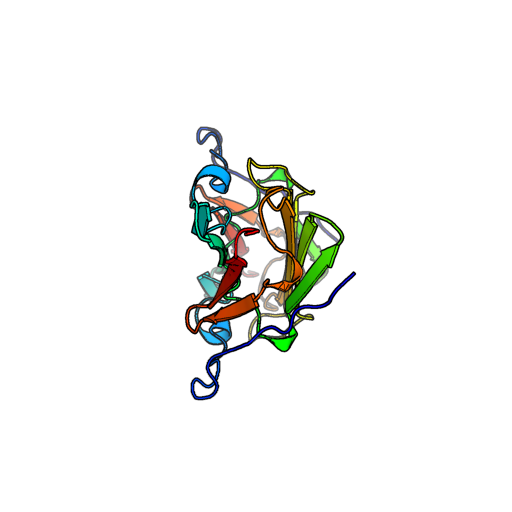9 5.613 1 94.25 74 ALA B O 1
ATOM 1456 N N . ARG B 1 75 ? 5.254 0.606 4.488 1 94.56 75 ARG B N 1
ATOM 1457 C CA . ARG B 1 75 ? 4.164 -0.125 3.852 1 94.56 75 ARG B CA 1
ATOM 1458 C C . ARG B 1 75 ? 4.363 -1.631 3.99 1 94.56 75 ARG B C 1
ATOM 1460 O O . ARG B 1 75 ? 5.496 -2.111 4.059 1 94.56 75 ARG B O 1
ATOM 1467 N N . GLU B 1 76 ? 3.248 -2.254 4.004 1 96.44 76 GLU B N 1
ATOM 1468 C CA . GLU B 1 76 ? 3.256 -3.713 4.039 1 96.44 76 GLU B CA 1
ATOM 1469 C C . GLU B 1 76 ? 2.068 -4.289 3.271 1 96.44 76 GLU B C 1
ATOM 1471 O O . GLU B 1 76 ? 0.959 -3.758 3.344 1 96.44 76 GLU B O 1
ATOM 1476 N N . ILE B 1 77 ? 2.342 -5.316 2.545 1 94.62 77 ILE B N 1
ATOM 1477 C CA . ILE B 1 77 ? 1.295 -6.078 1.873 1 94.62 77 ILE B CA 1
ATOM 1478 C C . ILE B 1 77 ? 1.469 -7.566 2.17 1 94.62 77 ILE B C 1
ATOM 1480 O O . ILE B 1 77 ? 2.576 -8.102 2.072 1 94.62 77 ILE B O 1
ATOM 1484 N N . ASN B 1 78 ? 0.443 -8.172 2.594 1 96.19 78 ASN B N 1
ATOM 1485 C CA . ASN B 1 78 ? 0.351 -9.625 2.682 1 96.19 78 ASN B CA 1
ATOM 1486 C C . ASN B 1 78 ? -0.702 -10.18 1.727 1 96.19 78 ASN B C 1
ATOM 1488 O O . ASN B 1 78 ? -1.885 -9.852 1.842 1 96.19 78 ASN B O 1
ATOM 1492 N N . ARG B 1 79 ? -0.201 -10.984 0.78 1 93.75 79 ARG B N 1
ATOM 1493 C CA . ARG B 1 79 ? -1.097 -11.57 -0.209 1 93.75 79 ARG B CA 1
ATOM 1494 C C . ARG B 1 79 ? -0.935 -13.086 -0.258 1 93.75 79 ARG B C 1
ATOM 1496 O O . ARG B 1 79 ? 0.186 -13.602 -0.222 1 93.75 79 ARG B O 1
ATOM 1503 N N . ALA B 1 80 ? -2.041 -13.758 -0.242 1 94 80 ALA B N 1
ATOM 1504 C CA . ALA B 1 80 ? -2.037 -15.203 -0.44 1 94 80 ALA B CA 1
ATOM 1505 C C . ALA B 1 80 ? -2.938 -15.602 -1.606 1 94 80 ALA B C 1
ATOM 1507 O O . ALA B 1 80 ? -4.039 -15.07 -1.759 1 94 80 ALA B O 1
ATOM 1508 N N . TYR B 1 81 ? -2.395 -16.422 -2.461 1 91.75 81 TYR B N 1
ATOM 1509 C CA . TYR B 1 81 ? -3.195 -17.031 -3.516 1 91.75 81 TYR B CA 1
ATOM 1510 C C . TYR B 1 81 ? -3.33 -18.531 -3.295 1 91.75 81 TYR B C 1
ATOM 1512 O O . TYR B 1 81 ? -2.396 -19.188 -2.818 1 91.75 81 TYR B O 1
ATOM 1520 N N . LYS B 1 82 ? -4.477 -19.016 -3.709 1 92.38 82 LYS B N 1
ATOM 1521 C CA . LYS B 1 82 ? -4.641 -20.469 -3.77 1 92.38 82 LYS B CA 1
ATOM 1522 C C . LYS B 1 82 ? -4.293 -21 -5.156 1 92.38 82 LYS B C 1
ATOM 1524 O O . LYS B 1 82 ? -4.977 -20.688 -6.137 1 92.38 82 LYS B O 1
ATOM 1529 N N . LEU B 1 83 ? -3.305 -21.828 -5.105 1 92.69 83 LEU B N 1
ATOM 1530 C CA . LEU B 1 83 ? -2.922 -22.438 -6.379 1 92.69 83 LEU B CA 1
ATOM 1531 C C . LEU B 1 83 ? -3.875 -23.562 -6.758 1 92.69 83 LEU B C 1
ATOM 1533 O O . LEU B 1 83 ? -4.234 -24.391 -5.914 1 92.69 83 LEU B O 1
ATOM 1537 N N . PRO B 1 84 ? -4.211 -23.516 -8.047 1 92.38 84 PRO B N 1
ATOM 1538 C CA . PRO B 1 84 ? -5.027 -24.656 -8.492 1 92.38 84 PRO B CA 1
ATOM 1539 C C . PRO B 1 84 ? -4.328 -26 -8.297 1 92.38 84 PRO B C 1
ATOM 1541 O O . PRO B 1 84 ? -3.096 -26.062 -8.297 1 92.38 84 PRO B O 1
ATOM 1544 N N . GLU B 1 85 ? -5.211 -26.984 -8.219 1 92.88 85 GLU B N 1
ATOM 1545 C CA . GLU B 1 85 ? -4.684 -28.328 -7.945 1 92.88 85 GLU B CA 1
ATOM 1546 C C . GLU B 1 85 ? -3.824 -28.828 -9.102 1 92.88 85 GLU B C 1
ATOM 1548 O O . GLU B 1 85 ? -2.918 -29.641 -8.898 1 92.88 85 GLU B O 1
ATOM 1553 N N . ASP B 1 86 ? -4 -28.328 -10.234 1 95.38 86 ASP B N 1
ATOM 1554 C CA . ASP B 1 86 ? -3.307 -28.844 -11.406 1 95.38 86 ASP B CA 1
ATOM 1555 C C . ASP B 1 86 ? -2.031 -28.047 -11.688 1 95.38 86 ASP B C 1
ATOM 1557 O O . ASP B 1 86 ? -1.385 -28.25 -12.719 1 95.38 86 ASP B O 1
ATOM 1561 N N . VAL B 1 87 ? -1.684 -27.203 -10.789 1 94.69 87 VAL B N 1
ATOM 1562 C CA . VAL B 1 87 ? -0.455 -26.438 -10.938 1 94.69 87 VAL B CA 1
ATOM 1563 C C . VAL B 1 87 ? 0.729 -27.25 -10.406 1 94.69 87 VAL B C 1
ATOM 1565 O O . VAL B 1 87 ? 0.63 -27.891 -9.359 1 94.69 87 VAL B O 1
ATOM 1568 N N . ASP B 1 88 ? 1.838 -27.281 -11.109 1 94.38 88 ASP B N 1
ATOM 1569 C CA . ASP B 1 88 ? 3.113 -27.797 -10.617 1 94.38 88 ASP B CA 1
ATOM 1570 C C . ASP B 1 88 ? 3.824 -26.75 -9.75 1 94.38 88 ASP B C 1
ATOM 1572 O O . ASP B 1 88 ? 4.492 -25.859 -10.266 1 94.38 88 ASP B O 1
ATOM 1576 N N . VAL B 1 89 ? 3.826 -26.938 -8.508 1 91.81 89 VAL B N 1
ATOM 1577 C CA . VAL B 1 89 ? 4.32 -25.953 -7.555 1 91.81 89 VAL B CA 1
ATOM 1578 C C . VAL B 1 89 ? 5.832 -25.812 -7.699 1 91.81 89 VAL B C 1
ATOM 1580 O O . VAL B 1 89 ? 6.406 -24.781 -7.312 1 91.81 89 VAL B O 1
ATOM 1583 N N . THR B 1 90 ? 6.469 -26.766 -8.25 1 91.81 90 THR B N 1
ATOM 1584 C CA . THR B 1 90 ? 7.918 -26.734 -8.406 1 91.81 90 THR B CA 1
ATOM 1585 C C . THR B 1 90 ? 8.312 -25.812 -9.57 1 91.81 90 THR B C 1
ATOM 1587 O O . THR B 1 90 ? 9.484 -25.453 -9.703 1 91.81 90 THR B O 1
ATOM 1590 N N . SER B 1 91 ? 7.344 -25.375 -10.352 1 93.81 91 SER B N 1
ATOM 1591 C CA . SER B 1 91 ? 7.621 -24.562 -11.539 1 93.81 91 SER B CA 1
ATOM 1592 C C . SER B 1 91 ? 7.402 -23.078 -11.258 1 93.81 91 SER B C 1
ATOM 1594 O O . SER B 1 91 ? 7.605 -22.25 -12.141 1 93.81 91 SER B O 1
ATOM 1596 N N . VAL B 1 92 ? 7.035 -22.719 -10.062 1 93.44 92 VAL B N 1
ATOM 1597 C CA . VAL B 1 92 ? 6.656 -21.344 -9.734 1 93.44 92 VAL B CA 1
ATOM 1598 C C . VAL B 1 92 ? 7.859 -20.422 -9.891 1 93.44 92 VAL B C 1
ATOM 1600 O O . VAL B 1 92 ? 8.961 -20.734 -9.43 1 93.44 92 VAL B O 1
ATOM 1603 N N . LYS B 1 93 ? 7.605 -19.312 -10.594 1 93.38 93 LYS B N 1
ATOM 1604 C CA . LYS B 1 93 ? 8.594 -18.25 -10.773 1 93.38 93 LYS B CA 1
ATOM 1605 C C . LYS B 1 93 ? 7.996 -16.891 -10.453 1 93.38 93 LYS B C 1
ATOM 1607 O O . LYS B 1 93 ? 6.793 -16.672 -10.617 1 93.38 93 LYS B O 1
ATOM 1612 N N . SER B 1 94 ? 8.883 -16.078 -9.969 1 94.25 94 SER B N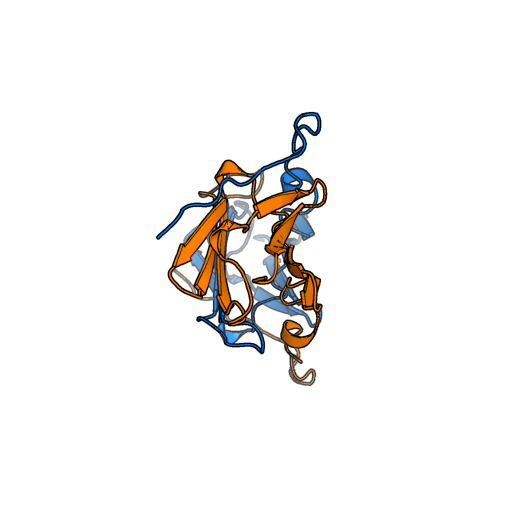 1
ATOM 1613 C CA . SER B 1 94 ? 8.445 -14.711 -9.672 1 94.25 94 SER B CA 1
ATOM 1614 C C . SER B 1 94 ? 9.344 -13.68 -10.352 1 94.25 94 SER B C 1
ATOM 1616 O O . SER B 1 94 ? 10.562 -13.867 -10.422 1 94.25 94 SER B O 1
ATOM 1618 N N . HIS B 1 95 ? 8.695 -12.672 -10.906 1 91.38 95 HIS B N 1
ATOM 1619 C CA . HIS B 1 95 ? 9.43 -11.617 -11.602 1 91.38 95 HIS B CA 1
ATOM 1620 C C . HIS B 1 95 ? 8.836 -10.242 -11.305 1 91.38 95 HIS B C 1
ATOM 1622 O O . HIS B 1 95 ? 7.637 -10.031 -11.469 1 91.38 95 HIS B O 1
ATOM 1628 N N . LEU B 1 96 ? 9.734 -9.383 -10.844 1 90.88 96 LEU B N 1
ATOM 1629 C CA . LEU B 1 96 ? 9.328 -8 -10.602 1 90.88 96 LEU B CA 1
ATOM 1630 C C . LEU B 1 96 ? 9.656 -7.121 -11.805 1 90.88 96 LEU B C 1
ATOM 1632 O O . LEU B 1 96 ? 10.828 -6.938 -12.133 1 90.88 96 LEU B O 1
ATOM 1636 N N . GLY B 1 97 ? 8.602 -6.574 -12.406 1 85.5 97 GLY B N 1
ATOM 1637 C CA . GLY B 1 97 ? 8.797 -5.707 -13.555 1 85.5 97 GLY B CA 1
ATOM 1638 C C . GLY B 1 97 ? 9.188 -4.293 -13.18 1 85.5 97 GLY B C 1
ATOM 1639 O O . GLY B 1 97 ? 9.094 -3.906 -12.008 1 85.5 97 GLY B O 1
ATOM 1640 N N . THR B 1 98 ? 9.477 -3.523 -14.242 1 80.56 98 THR B N 1
ATOM 1641 C CA . THR B 1 98 ? 9.961 -2.164 -14.039 1 80.56 98 THR B CA 1
ATOM 1642 C C . THR B 1 98 ? 8.828 -1.24 -13.602 1 80.56 98 THR B C 1
ATOM 1644 O O . THR B 1 98 ? 9.07 -0.194 -13 1 80.56 98 THR B O 1
ATOM 1647 N N . ARG B 1 99 ? 7.691 -1.688 -13.883 1 78.12 99 ARG B N 1
ATOM 1648 C CA . ARG B 1 99 ? 6.555 -0.838 -13.547 1 78.12 99 ARG B CA 1
ATOM 1649 C C . ARG B 1 99 ? 6.039 -1.151 -12.141 1 78.12 99 ARG B C 1
ATOM 1651 O O . ARG B 1 99 ? 4.98 -0.66 -11.742 1 78.12 99 ARG B O 1
ATOM 1658 N N . GLY B 1 100 ? 6.684 -2.086 -11.523 1 85.56 100 GLY B N 1
ATOM 1659 C CA . GLY B 1 100 ? 6.332 -2.359 -10.141 1 85.56 100 GLY B CA 1
ATOM 1660 C C . GLY B 1 100 ? 5.277 -3.439 -10 1 85.56 100 GLY B C 1
ATOM 1661 O O . GLY B 1 100 ? 4.539 -3.467 -9.008 1 85.56 100 GLY B O 1
ATOM 1662 N N . VAL B 1 101 ? 5.184 -4.148 -11.039 1 88.62 101 VAL B N 1
ATOM 1663 C CA . VAL B 1 101 ? 4.25 -5.27 -10.977 1 88.62 101 VAL B CA 1
ATOM 1664 C C . VAL B 1 101 ? 5.023 -6.574 -10.781 1 88.62 101 VAL B C 1
ATOM 1666 O O . VAL B 1 101 ? 5.941 -6.875 -11.547 1 88.62 101 VAL B O 1
ATOM 1669 N N . LEU B 1 102 ? 4.656 -7.305 -9.703 1 91.88 102 LEU B N 1
ATOM 1670 C CA . LEU B 1 102 ? 5.191 -8.641 -9.469 1 91.88 102 LEU B CA 1
ATOM 1671 C C . LEU B 1 102 ? 4.363 -9.695 -10.203 1 91.88 102 LEU B C 1
ATOM 1673 O O . LEU B 1 102 ? 3.154 -9.789 -10 1 91.88 102 LEU B O 1
ATOM 1677 N N . THR B 1 103 ? 5.027 -10.391 -11.039 1 92.12 103 THR B N 1
ATOM 1678 C CA . THR B 1 103 ? 4.352 -11.445 -11.781 1 92.12 103 THR B CA 1
ATOM 1679 C C . THR B 1 103 ? 4.805 -12.82 -11.297 1 92.12 103 THR B C 1
ATOM 1681 O O . THR B 1 103 ? 6.008 -13.102 -11.234 1 92.12 103 THR B O 1
ATOM 1684 N N . ILE B 1 104 ? 3.873 -13.664 -10.977 1 94 104 ILE B N 1
ATOM 1685 C CA . ILE B 1 104 ? 4.145 -15.039 -10.578 1 94 104 ILE B CA 1
ATOM 1686 C C . ILE B 1 104 ? 3.557 -16 -11.617 1 94 104 ILE B C 1
ATOM 1688 O O . ILE B 1 104 ? 2.391 -15.867 -12 1 94 104 ILE B O 1
ATOM 1692 N N . THR B 1 105 ? 4.363 -16.906 -12.047 1 94.12 105 THR B N 1
ATOM 1693 C CA . THR B 1 105 ? 3.924 -17.891 -13.039 1 94.12 105 THR B CA 1
ATOM 1694 C C . THR B 1 105 ? 4.199 -19.312 -12.562 1 94.12 105 THR B C 1
ATOM 1696 O O . THR B 1 105 ? 5.105 -19.531 -11.758 1 94.12 105 THR B O 1
ATOM 1699 N N . ALA B 1 106 ? 3.367 -20.188 -13.023 1 94.31 106 ALA B N 1
ATOM 1700 C CA . ALA B 1 106 ? 3.557 -21.625 -12.773 1 94.31 106 ALA B CA 1
ATOM 1701 C C . ALA B 1 106 ? 2.977 -22.453 -13.906 1 94.31 106 ALA B C 1
ATOM 1703 O O . ALA B 1 106 ? 1.988 -22.078 -14.531 1 94.31 106 ALA B O 1
ATOM 1704 N N . ASN B 1 107 ? 3.543 -23.547 -14.148 1 96.44 107 ASN B N 1
ATOM 1705 C CA . ASN B 1 107 ? 3.037 -24.484 -15.148 1 96.44 107 ASN B CA 1
ATOM 1706 C C . ASN B 1 107 ? 2.004 -25.438 -14.547 1 96.44 107 ASN B C 1
ATOM 1708 O O . ASN B 1 107 ? 1.95 -25.625 -13.336 1 96.44 107 ASN B O 1
ATOM 1712 N N . LYS B 1 108 ? 1.186 -25.969 -15.5 1 95.25 108 LYS B N 1
ATOM 1713 C CA . LYS B 1 108 ? 0.269 -27.016 -15.078 1 95.25 108 LYS B CA 1
ATOM 1714 C C . LYS B 1 108 ? 0.965 -28.375 -15.07 1 95.25 108 LYS B C 1
ATOM 1716 O O . LYS B 1 108 ? 1.933 -28.594 -15.797 1 95.25 108 LYS B O 1
ATOM 1721 N N . LYS B 1 109 ? 0.365 -29.188 -14.133 1 92.62 109 LYS B N 1
ATOM 1722 C CA . LYS B 1 109 ? 0.886 -30.547 -14.094 1 92.62 109 LYS B CA 1
ATOM 1723 C C . LYS B 1 109 ? 0.646 -31.281 -15.414 1 92.62 109 LYS B C 1
ATOM 1725 O O . LYS B 1 109 ? -0.345 -31.016 -16.094 1 92.62 109 LYS B O 1
ATOM 1730 N N . ALA B 1 110 ? 1.593 -32.094 -15.789 1 82.12 110 ALA B N 1
ATOM 1731 C CA . ALA B 1 110 ? 1.447 -32.938 -16.984 1 82.12 110 ALA B CA 1
ATOM 1732 C C . ALA B 1 110 ? 0.364 -33.969 -16.797 1 82.12 110 ALA B C 1
ATOM 1734 O O . ALA B 1 110 ? 0.135 -34.438 -15.672 1 82.12 110 ALA B O 1
#